Protein AF-A0A9P7EW78-F1 (afdb_monomer)

Radius of gyration: 33.3 Å; Cα contacts (8 Å, |Δi|>4): 107; chains: 1; bounding box: 69×52×96 Å

Solvent-accessible surface area (backbone atoms only — not comparable to full-atom values): 16298 Å² total; per-residue (Å²): 135,80,60,63,53,49,41,98,86,71,45,76,52,54,81,91,69,44,68,50,49,92,49,98,86,52,92,60,62,62,75,76,74,78,86,68,62,72,67,55,69,72,73,75,60,89,69,72,78,76,80,78,73,77,71,79,82,68,74,82,68,79,79,74,77,83,76,76,80,74,88,76,87,85,86,80,89,78,92,79,87,80,78,89,82,77,87,85,78,88,85,79,93,78,91,76,90,77,80,80,78,81,78,75,84,74,88,78,84,77,92,75,81,95,73,83,80,73,83,75,78,79,78,79,80,75,80,79,87,75,72,88,78,72,88,71,92,76,72,82,83,78,64,58,66,63,55,53,52,52,49,51,54,56,48,50,58,54,48,66,57,34,68,34,62,39,78,86,75,69,42,75,40,71,36,46,75,41,61,70,40,45,76,71,67,45,56,61,74,81,19,48,44,74,68,57,72,65,52,54,32,49,52,30,33,71,35,57,92,70,38,36,60,57,52,51,54,53,29,60,75,65,75,44,84,79,58,71,72,42,51,52,96,87,118

Mean predicted aligned error: 20.8 Å

Sequence (235 aa):
MTNCAVGADGALKDASEIQWFNDADDDTPITPPPAKD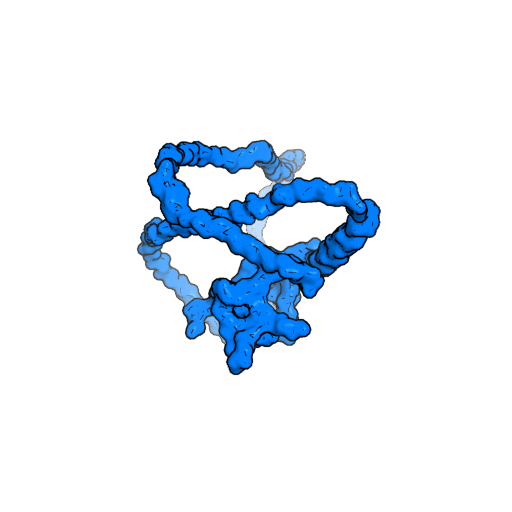SLAVLMQGGRQPASIKGGTRRSSRPFKPSARLRAADNTSPELSSGTRPRKRALSSADDAPIKKVDIRAAPKEDDLDDNLIPPIADGDDSSADDSEYTNNLGNEAEEADDTEEAYQKTKSLGDADRQRLNPDTGTPEDGWWCNICKDAGLPAHQSFFKGSISTRRTHISRNLKCHFPVYKSRCEAQDIALNEHAIPASV

Structure (mmCIF, N/CA/C/O backbone):
data_AF-A0A9P7EW78-F1
#
_entry.id   AF-A0A9P7EW78-F1
#
loop_
_atom_site.group_PDB
_atom_site.id
_atom_site.type_symbol
_atom_site.label_atom_id
_atom_site.label_alt_id
_atom_site.label_comp_id
_atom_site.label_asym_id
_atom_site.label_entity_id
_atom_site.label_seq_id
_atom_site.pdbx_PDB_ins_code
_atom_site.Cartn_x
_atom_site.Cartn_y
_ato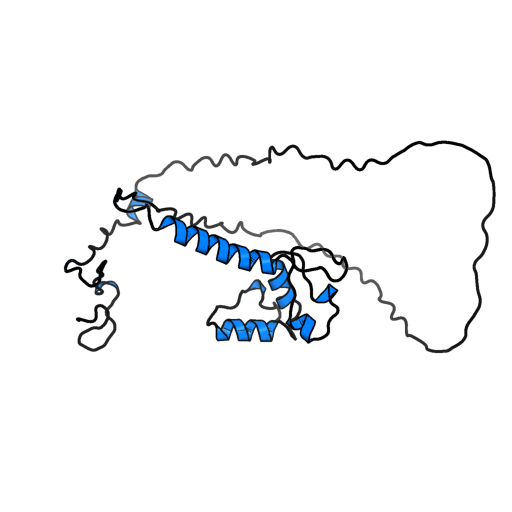m_site.Cartn_z
_atom_site.occupancy
_atom_site.B_iso_or_equiv
_atom_site.auth_seq_id
_atom_site.auth_comp_id
_atom_site.auth_asym_id
_atom_site.auth_atom_id
_atom_site.pdbx_PDB_model_num
ATOM 1 N N . MET A 1 1 ? 12.343 -7.135 -41.222 1.00 55.12 1 MET A N 1
ATOM 2 C CA . MET A 1 1 ? 12.316 -6.872 -39.770 1.00 55.12 1 MET A CA 1
ATOM 3 C C . MET A 1 1 ? 13.410 -7.702 -39.122 1.00 55.12 1 MET A C 1
ATOM 5 O O . MET A 1 1 ? 13.203 -8.864 -38.799 1.00 55.12 1 MET A O 1
ATOM 9 N N . THR A 1 2 ? 14.619 -7.157 -39.071 1.00 65.38 2 THR A N 1
ATOM 10 C CA . THR A 1 2 ? 15.744 -7.748 -38.340 1.00 65.38 2 THR A CA 1
ATOM 11 C C . THR A 1 2 ? 15.474 -7.578 -36.848 1.00 65.38 2 THR A C 1
ATOM 13 O O . THR A 1 2 ? 15.303 -6.455 -36.394 1.00 65.38 2 THR A O 1
ATOM 16 N N . ASN A 1 3 ? 15.383 -8.673 -36.089 1.00 73.75 3 ASN A N 1
ATOM 17 C CA . ASN A 1 3 ? 15.197 -8.603 -34.638 1.00 73.75 3 ASN A CA 1
ATOM 18 C C . ASN A 1 3 ? 16.417 -7.927 -33.997 1.00 73.75 3 ASN A C 1
ATOM 20 O O . ASN A 1 3 ? 17.515 -8.482 -34.023 1.00 73.75 3 ASN A O 1
ATOM 24 N N . CYS A 1 4 ? 16.231 -6.740 -33.417 1.00 77.69 4 CYS A N 1
ATOM 25 C CA . CYS A 1 4 ? 17.331 -5.913 -32.908 1.00 77.69 4 CYS A CA 1
ATOM 26 C C . CYS A 1 4 ? 18.100 -6.572 -31.747 1.00 77.69 4 CYS A C 1
ATOM 28 O O . CYS A 1 4 ? 19.296 -6.334 -31.593 1.00 77.69 4 CYS A O 1
ATOM 30 N N . ALA A 1 5 ? 17.446 -7.460 -30.989 1.00 87.38 5 ALA A N 1
ATOM 31 C CA . ALA A 1 5 ? 18.002 -8.088 -29.789 1.00 87.38 5 ALA A CA 1
ATOM 32 C C . ALA A 1 5 ? 18.452 -9.553 -29.962 1.00 87.38 5 ALA A C 1
ATOM 34 O O . ALA A 1 5 ? 19.110 -10.087 -29.073 1.00 87.38 5 ALA A O 1
ATOM 35 N N . VAL A 1 6 ? 18.108 -10.218 -31.072 1.00 91.94 6 VAL A N 1
ATOM 36 C CA . VAL A 1 6 ? 18.380 -11.656 -31.263 1.00 91.94 6 VAL A CA 1
ATOM 37 C C . VAL A 1 6 ? 19.457 -11.842 -32.330 1.00 91.94 6 VAL A C 1
ATOM 39 O O . VAL A 1 6 ? 19.351 -11.313 -33.439 1.00 91.94 6 VAL A O 1
ATOM 42 N N . GLY A 1 7 ? 20.518 -12.562 -31.978 1.00 88.38 7 GLY A N 1
ATOM 43 C CA . GLY A 1 7 ? 21.602 -12.957 -32.868 1.00 88.38 7 GLY A CA 1
ATOM 44 C C . GLY A 1 7 ? 21.146 -13.938 -33.950 1.00 88.38 7 GLY A C 1
ATOM 45 O O . GLY A 1 7 ? 20.045 -14.487 -33.917 1.00 88.38 7 GLY A O 1
ATOM 46 N N . ALA A 1 8 ? 22.006 -14.173 -34.943 1.00 89.62 8 ALA A N 1
ATOM 47 C CA . ALA A 1 8 ? 21.718 -15.112 -36.034 1.00 89.62 8 ALA A CA 1
ATOM 48 C C . ALA A 1 8 ? 21.613 -16.577 -35.562 1.00 89.62 8 ALA A C 1
ATOM 50 O O . ALA A 1 8 ? 21.025 -17.415 -36.241 1.00 89.62 8 ALA A O 1
ATOM 51 N N . ASP A 1 9 ? 22.180 -16.873 -34.399 1.00 91.38 9 ASP A N 1
ATOM 52 C CA . ASP A 1 9 ? 22.127 -18.148 -33.688 1.00 91.38 9 ASP A CA 1
ATOM 53 C C . ASP A 1 9 ? 20.854 -18.324 -32.840 1.00 91.38 9 ASP A C 1
ATOM 55 O O . ASP A 1 9 ? 20.622 -19.404 -32.299 1.00 91.38 9 ASP A O 1
ATOM 59 N N . GLY A 1 10 ? 20.019 -17.286 -32.731 1.00 90.38 10 GLY A N 1
ATOM 60 C CA . GLY A 1 10 ? 18.845 -17.275 -31.861 1.00 90.38 10 GLY A CA 1
ATOM 61 C C . GLY A 1 10 ? 19.153 -16.929 -30.400 1.00 90.38 10 GLY A C 1
ATOM 62 O O . GLY A 1 10 ? 18.229 -16.933 -29.585 1.00 90.38 10 GLY A O 1
ATOM 63 N N . ALA A 1 11 ? 20.407 -16.620 -30.056 1.00 92.44 11 ALA A N 1
ATOM 64 C CA . ALA A 1 11 ? 20.776 -16.149 -28.725 1.00 92.44 11 ALA A CA 1
ATOM 65 C C . ALA A 1 11 ? 20.509 -14.641 -28.579 1.00 92.44 11 ALA A C 1
ATOM 67 O O . ALA A 1 11 ? 20.425 -13.907 -29.563 1.00 92.44 11 ALA A O 1
ATOM 68 N N . LEU A 1 12 ? 20.356 -14.161 -27.343 1.00 91.94 12 LEU A N 1
ATOM 69 C CA . LEU A 1 12 ? 20.261 -12.725 -27.068 1.00 91.94 12 LEU A CA 1
ATOM 70 C C . LEU A 1 12 ? 21.638 -12.079 -27.251 1.00 91.94 12 LEU A C 1
ATOM 72 O O . LEU A 1 12 ? 22.630 -12.595 -26.738 1.00 91.94 12 LEU A O 1
ATOM 76 N N . LYS A 1 13 ? 21.686 -10.958 -27.976 1.00 91.69 13 LYS A N 1
ATOM 77 C CA . LYS A 1 13 ? 22.910 -10.167 -28.140 1.00 91.69 13 LYS A CA 1
ATOM 78 C C . LYS A 1 13 ? 23.322 -9.529 -26.820 1.00 91.69 13 LYS A C 1
ATOM 80 O O . LYS A 1 13 ? 22.470 -9.179 -26.001 1.00 91.69 13 LYS A O 1
ATOM 85 N N . ASP A 1 14 ? 24.624 -9.337 -26.651 1.00 90.00 14 ASP A N 1
ATOM 86 C CA . ASP A 1 14 ? 25.157 -8.624 -25.496 1.00 90.00 14 ASP A CA 1
ATOM 87 C C . ASP A 1 14 ? 24.744 -7.145 -25.539 1.00 90.00 14 ASP A C 1
ATOM 89 O O . ASP A 1 14 ? 24.536 -6.583 -26.617 1.00 90.00 14 ASP A O 1
ATOM 93 N N . ALA A 1 15 ? 24.633 -6.486 -24.382 1.00 84.81 15 ALA A N 1
ATOM 94 C CA . ALA A 1 15 ? 24.084 -5.124 -24.305 1.00 84.81 15 ALA A CA 1
ATOM 95 C C . ALA A 1 15 ? 24.847 -4.106 -25.179 1.00 84.81 15 ALA A C 1
ATOM 97 O O . ALA A 1 15 ? 24.250 -3.166 -25.700 1.00 84.81 15 ALA A O 1
ATOM 98 N N . SER A 1 16 ? 26.151 -4.318 -25.378 1.00 85.50 16 SER A N 1
ATOM 99 C CA . SER A 1 16 ? 27.006 -3.500 -26.248 1.00 85.50 16 SER A CA 1
ATOM 100 C C . SER A 1 16 ? 26.795 -3.733 -27.748 1.00 85.50 16 SER A C 1
ATOM 102 O O . SER A 1 16 ? 27.241 -2.923 -28.555 1.00 85.50 16 SER A O 1
ATOM 104 N N . GLU A 1 17 ? 26.161 -4.840 -28.133 1.00 86.69 17 GLU A N 1
ATOM 105 C CA . GLU A 1 17 ? 25.897 -5.216 -29.528 1.00 86.69 17 GLU A CA 1
ATOM 106 C C . GLU A 1 17 ? 24.461 -4.892 -29.970 1.00 86.69 17 GLU A C 1
ATOM 108 O O . GLU A 1 17 ? 24.132 -4.995 -31.159 1.00 86.69 17 GLU A O 1
ATOM 113 N N . ILE A 1 18 ? 23.596 -4.504 -29.027 1.00 88.94 18 ILE A N 1
ATOM 114 C CA . ILE A 1 18 ? 22.241 -4.042 -29.322 1.00 88.94 18 ILE A CA 1
ATOM 115 C C . ILE A 1 18 ? 22.332 -2.636 -29.915 1.00 88.94 18 ILE A C 1
ATOM 117 O O . ILE A 1 18 ? 22.809 -1.696 -29.281 1.00 88.94 18 ILE A O 1
ATOM 121 N N . GLN A 1 19 ? 21.853 -2.499 -31.148 1.00 89.50 19 GLN A N 1
ATOM 122 C CA . GLN A 1 19 ? 21.661 -1.201 -31.781 1.00 89.50 19 GLN A CA 1
ATOM 123 C C . GLN A 1 19 ? 20.296 -0.657 -31.378 1.00 89.50 19 GLN A C 1
ATOM 125 O O . GLN A 1 19 ? 19.275 -1.319 -31.570 1.00 89.50 19 GLN A O 1
ATOM 130 N N . TRP A 1 20 ? 20.305 0.545 -30.814 1.00 87.31 20 TRP A N 1
ATOM 131 C CA . TRP A 1 20 ? 19.107 1.256 -30.396 1.00 87.31 20 TRP A CA 1
ATOM 132 C C . TRP A 1 20 ? 18.744 2.278 -31.468 1.00 87.31 20 TRP A C 1
ATOM 134 O O . TRP A 1 20 ? 19.615 2.992 -31.958 1.00 87.31 20 TRP A O 1
ATOM 144 N N . PHE A 1 21 ? 17.469 2.331 -31.824 1.00 90.19 21 PHE A N 1
ATOM 145 C CA . PHE A 1 21 ? 16.879 3.315 -32.730 1.00 90.19 21 PHE A CA 1
ATOM 146 C C . PHE A 1 21 ? 15.828 4.087 -31.928 1.00 90.19 21 PHE A C 1
ATOM 148 O O . PHE A 1 21 ? 15.265 3.508 -30.993 1.00 90.19 21 PHE A O 1
ATOM 155 N N . ASN A 1 22 ? 15.599 5.370 -32.231 1.00 88.81 22 ASN A N 1
ATOM 156 C CA . ASN A 1 22 ? 14.548 6.119 -31.533 1.00 88.81 22 ASN A CA 1
ATOM 157 C C . ASN A 1 22 ? 13.175 5.615 -31.980 1.00 88.81 22 ASN A C 1
ATOM 159 O O . ASN A 1 22 ? 12.333 5.333 -31.132 1.00 88.81 22 ASN A O 1
ATOM 163 N N . ASP A 1 23 ? 13.009 5.411 -33.289 1.00 87.62 23 ASP A N 1
ATOM 164 C CA . ASP A 1 23 ? 11.758 4.957 -33.891 1.00 87.62 23 ASP A CA 1
ATOM 165 C C . ASP A 1 23 ? 11.933 3.703 -34.765 1.00 87.62 23 ASP A C 1
ATOM 167 O O . ASP A 1 23 ? 13.036 3.307 -35.140 1.00 87.62 23 ASP A O 1
ATOM 171 N N . ALA A 1 24 ? 10.817 3.047 -35.101 1.00 83.44 24 ALA A N 1
ATOM 172 C CA . ALA A 1 24 ? 10.818 1.828 -35.919 1.00 83.44 24 ALA A CA 1
ATOM 173 C C . ALA A 1 24 ? 11.246 2.061 -37.383 1.00 83.44 24 ALA A C 1
ATOM 175 O O . ALA A 1 24 ? 11.660 1.108 -38.046 1.00 83.44 24 ALA A O 1
ATOM 176 N N . ASP A 1 25 ? 11.139 3.304 -37.861 1.00 87.75 25 ASP A N 1
ATOM 177 C CA . ASP A 1 25 ? 11.471 3.726 -39.226 1.00 87.75 25 ASP A CA 1
ATOM 178 C C . ASP A 1 25 ? 12.819 4.475 -39.310 1.00 87.75 25 ASP A C 1
ATOM 180 O O . ASP A 1 25 ? 13.183 4.973 -40.375 1.00 87.75 25 ASP A O 1
ATOM 184 N N . ASP A 1 26 ? 13.569 4.567 -38.206 1.00 90.25 26 ASP A N 1
ATOM 185 C CA . ASP A 1 26 ? 14.889 5.198 -38.208 1.00 90.25 26 ASP A CA 1
ATOM 186 C C . ASP A 1 26 ? 15.937 4.294 -38.867 1.00 90.25 26 ASP A C 1
ATOM 188 O O . ASP A 1 26 ? 16.226 3.190 -38.405 1.00 90.25 26 ASP A O 1
ATOM 192 N N . ASP A 1 27 ? 16.600 4.808 -39.902 1.00 89.69 27 ASP A N 1
ATOM 193 C CA . ASP A 1 27 ? 17.739 4.137 -40.542 1.00 89.69 27 ASP A CA 1
ATOM 194 C C . ASP A 1 27 ? 19.071 4.389 -39.803 1.00 89.69 27 ASP A C 1
ATOM 196 O O . ASP A 1 27 ? 20.095 3.769 -40.109 1.00 89.69 27 ASP A O 1
ATOM 200 N N . THR A 1 28 ? 19.090 5.310 -38.833 1.00 89.69 28 THR A N 1
ATOM 201 C CA . THR A 1 28 ? 20.300 5.716 -38.106 1.00 89.69 28 THR A CA 1
ATOM 202 C C . THR A 1 28 ? 20.240 5.307 -36.635 1.00 89.69 28 THR A C 1
ATOM 204 O O . THR A 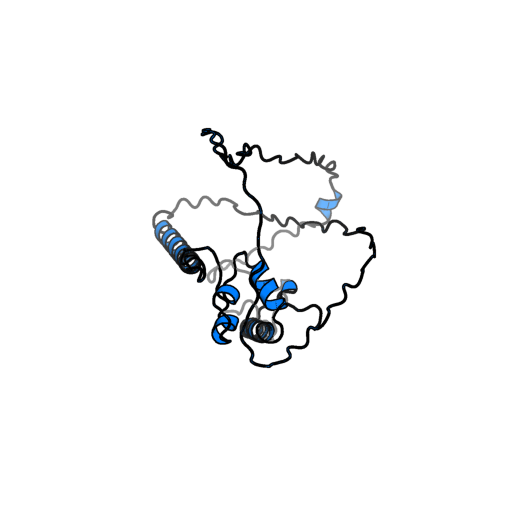1 28 ? 19.371 5.799 -35.916 1.00 89.69 28 THR A O 1
ATOM 207 N N . PRO A 1 29 ? 21.167 4.461 -36.147 1.00 90.12 29 PRO A N 1
ATOM 208 C CA . PRO A 1 29 ? 21.188 4.077 -34.743 1.00 90.12 29 PRO A CA 1
ATOM 209 C C . PRO A 1 29 ? 21.607 5.252 -33.853 1.00 90.12 29 PRO A C 1
ATOM 211 O O . PRO A 1 29 ? 22.441 6.084 -34.232 1.00 90.12 29 PRO A O 1
ATOM 214 N N . ILE A 1 30 ? 21.076 5.275 -32.633 1.00 89.38 30 ILE A N 1
ATOM 215 C CA . ILE A 1 30 ? 21.457 6.221 -31.586 1.00 89.38 30 ILE A CA 1
ATOM 216 C C . ILE A 1 30 ? 22.949 6.038 -31.314 1.00 89.38 30 ILE A C 1
ATOM 218 O O . ILE A 1 30 ? 23.424 4.947 -30.989 1.00 89.38 30 ILE A O 1
ATOM 222 N N . THR A 1 31 ? 23.710 7.119 -31.465 1.00 86.75 31 THR A N 1
ATOM 223 C CA . THR A 1 31 ? 25.140 7.091 -31.167 1.00 86.75 31 THR A CA 1
ATOM 224 C C . THR A 1 31 ? 25.293 7.012 -29.650 1.00 86.75 31 THR A C 1
ATOM 226 O O . THR A 1 31 ? 24.746 7.877 -28.961 1.00 86.75 31 THR A O 1
ATOM 229 N N . PRO A 1 32 ? 25.997 6.005 -29.098 1.00 77.94 32 PRO A N 1
ATOM 230 C CA . PRO A 1 32 ? 26.194 5.937 -27.661 1.00 77.94 32 PRO A CA 1
ATOM 231 C C . PRO A 1 32 ? 26.873 7.231 -27.201 1.00 77.94 32 PRO A C 1
ATOM 233 O O . PRO A 1 32 ? 27.767 7.730 -27.901 1.00 77.94 32 PRO A O 1
ATOM 236 N N . PRO A 1 33 ? 26.458 7.801 -26.055 1.00 76.69 33 PRO A N 1
ATOM 237 C CA . PRO A 1 33 ? 27.107 8.989 -25.535 1.00 76.69 33 PRO A CA 1
ATOM 238 C C . PRO A 1 33 ? 28.606 8.700 -25.412 1.00 76.69 33 PRO A C 1
ATOM 240 O O . PRO A 1 33 ? 28.981 7.579 -25.045 1.00 76.69 33 PRO A O 1
ATOM 243 N N . PRO A 1 34 ? 29.483 9.669 -25.735 1.00 78.56 34 PRO A N 1
ATOM 244 C CA . PRO A 1 34 ? 30.914 9.464 -25.589 1.00 78.56 34 PRO A CA 1
ATOM 245 C C . PRO A 1 34 ? 31.157 9.008 -24.156 1.00 78.56 34 PRO A C 1
ATOM 247 O O . PRO A 1 34 ? 30.675 9.661 -23.228 1.00 78.56 34 PRO A O 1
ATOM 250 N N . ALA A 1 35 ? 31.846 7.876 -23.992 1.00 71.62 35 ALA A N 1
ATOM 251 C CA . ALA A 1 35 ? 32.207 7.341 -22.690 1.00 71.62 35 ALA A CA 1
ATOM 252 C C . ALA A 1 35 ? 33.081 8.380 -21.980 1.00 71.62 35 ALA A C 1
ATOM 254 O O . ALA A 1 35 ? 34.301 8.415 -22.118 1.00 71.62 35 ALA A O 1
ATOM 255 N N . LYS A 1 36 ? 32.437 9.312 -21.280 1.00 64.88 36 LYS A N 1
ATOM 256 C CA . LYS A 1 36 ? 33.103 10.200 -20.348 1.00 64.88 36 LYS A CA 1
ATOM 257 C C . LYS A 1 36 ? 33.481 9.281 -19.208 1.00 64.88 36 LYS A C 1
ATOM 259 O O . LYS A 1 36 ? 32.589 8.793 -18.520 1.00 64.88 36 LYS A O 1
ATOM 264 N N . ASP A 1 37 ? 34.775 9.021 -19.053 1.00 65.00 37 ASP A N 1
ATOM 265 C CA . ASP A 1 37 ? 35.330 8.383 -17.866 1.00 65.00 37 ASP A CA 1
ATOM 266 C C . ASP A 1 37 ? 34.811 9.147 -16.643 1.00 65.00 37 ASP A C 1
ATOM 268 O O . ASP A 1 37 ? 35.360 10.171 -16.227 1.00 65.00 37 ASP A O 1
ATOM 272 N N . SER A 1 38 ? 33.712 8.666 -16.066 1.00 57.22 38 SER A N 1
ATOM 273 C CA . SER A 1 38 ? 33.047 9.253 -14.902 1.00 57.22 38 SER A CA 1
ATOM 274 C C . SER A 1 38 ? 33.966 9.242 -13.675 1.00 57.22 38 SER A C 1
ATOM 276 O O . SER A 1 38 ? 33.756 9.988 -12.721 1.00 57.22 38 SER A O 1
ATOM 278 N N . LEU A 1 39 ? 35.062 8.483 -13.748 1.00 58.62 39 LEU A N 1
ATOM 279 C CA . LEU A 1 39 ? 36.145 8.441 -12.774 1.00 58.62 39 LEU A CA 1
ATOM 280 C C . LEU A 1 39 ? 37.156 9.597 -12.919 1.00 58.62 39 LEU A C 1
ATOM 282 O O . LEU A 1 39 ? 37.744 10.017 -11.923 1.00 58.62 39 LEU A O 1
ATOM 286 N N . ALA A 1 40 ? 37.331 10.169 -14.116 1.00 58.84 40 ALA A N 1
ATOM 287 C CA . ALA A 1 40 ? 38.260 11.282 -14.333 1.00 58.84 40 ALA A CA 1
ATOM 288 C C . ALA A 1 40 ? 37.722 12.604 -13.754 1.00 58.84 40 ALA A C 1
ATOM 290 O O . ALA A 1 40 ? 38.481 13.389 -13.182 1.00 58.84 40 ALA A O 1
ATOM 291 N N . VAL A 1 41 ? 36.401 12.817 -13.810 1.00 56.41 41 VAL A N 1
ATOM 292 C CA . VAL A 1 41 ? 35.740 14.014 -13.253 1.00 56.41 41 VAL A CA 1
ATOM 293 C C . VAL A 1 41 ? 35.838 14.058 -11.721 1.00 56.41 41 VAL A C 1
ATOM 295 O O . VAL A 1 41 ? 35.920 15.141 -11.143 1.00 56.41 41 VAL A O 1
ATOM 298 N N . LEU A 1 42 ? 35.921 12.899 -11.058 1.00 57.69 42 LEU A N 1
ATOM 299 C CA . LEU A 1 42 ? 36.061 12.819 -9.602 1.00 57.69 42 LEU A CA 1
ATOM 300 C C . LEU A 1 42 ? 37.473 13.202 -9.108 1.00 57.69 42 LEU A C 1
ATOM 302 O O . LEU A 1 42 ? 37.621 13.675 -7.984 1.00 57.69 42 LEU A O 1
ATOM 306 N N . MET A 1 43 ? 38.512 13.033 -9.935 1.00 63.16 43 MET A N 1
ATOM 307 C CA . MET A 1 43 ? 39.913 13.259 -9.535 1.00 63.16 43 MET A CA 1
ATOM 308 C C . MET A 1 43 ? 40.473 14.636 -9.926 1.00 63.16 43 MET A C 1
ATOM 310 O O . MET A 1 43 ? 41.497 15.047 -9.380 1.00 63.16 43 MET A O 1
ATOM 314 N N . GLN A 1 44 ? 39.832 15.375 -10.840 1.00 57.56 44 GLN A N 1
ATOM 315 C CA . GLN A 1 44 ? 40.442 16.568 -11.451 1.00 57.56 44 GLN A CA 1
ATOM 316 C C . GLN A 1 44 ? 40.079 17.924 -10.834 1.00 57.56 44 GLN A C 1
ATOM 318 O O . GLN A 1 44 ? 40.540 18.958 -11.314 1.00 57.56 44 GLN A O 1
ATOM 323 N N . GLY A 1 45 ? 39.325 17.971 -9.738 1.00 52.47 45 GLY A N 1
ATOM 324 C CA . GLY A 1 45 ? 39.027 19.253 -9.111 1.00 52.47 45 GLY A CA 1
ATOM 325 C C . GLY A 1 45 ? 38.453 19.114 -7.721 1.00 52.47 45 GLY A C 1
ATOM 326 O O . GLY A 1 45 ? 37.242 19.003 -7.560 1.00 52.47 45 GLY A O 1
ATOM 327 N N . GLY A 1 46 ? 39.325 19.195 -6.715 1.00 57.12 46 GLY A N 1
ATOM 328 C CA . GLY A 1 46 ? 38.937 19.412 -5.327 1.00 57.12 46 GLY A CA 1
ATOM 329 C C . GLY A 1 46 ? 38.148 20.713 -5.190 1.00 57.12 46 GLY A C 1
ATOM 330 O O . GLY A 1 46 ? 38.707 21.772 -4.904 1.00 57.12 46 GLY A O 1
ATOM 331 N N . ARG A 1 47 ? 36.830 20.644 -5.391 1.00 53.62 47 ARG A N 1
ATOM 332 C CA . ARG A 1 47 ? 35.913 21.654 -4.879 1.00 53.62 47 ARG A CA 1
ATOM 333 C C . ARG A 1 47 ? 36.035 21.606 -3.362 1.00 53.62 47 ARG A C 1
ATOM 335 O O . ARG A 1 47 ? 35.840 20.558 -2.752 1.00 53.62 47 ARG A O 1
ATOM 342 N N . GLN A 1 48 ? 36.412 22.743 -2.780 1.00 61.94 48 GLN A N 1
ATOM 343 C CA . GLN A 1 48 ? 36.371 22.976 -1.339 1.00 61.94 48 GLN A CA 1
ATOM 344 C C . GLN A 1 48 ? 35.058 22.395 -0.788 1.00 61.94 48 GLN A C 1
ATOM 346 O O . GLN A 1 48 ? 34.014 22.645 -1.402 1.00 61.94 48 GLN A O 1
ATOM 351 N N . PRO A 1 49 ? 35.083 21.618 0.312 1.00 60.97 49 PRO A N 1
ATOM 352 C CA . PRO A 1 49 ? 33.864 21.075 0.888 1.00 60.97 49 PRO A CA 1
ATOM 353 C C . PRO A 1 49 ? 32.910 22.239 1.126 1.00 60.97 49 PRO A C 1
ATOM 355 O O . PRO A 1 49 ? 33.266 23.220 1.786 1.00 60.97 49 PRO A O 1
ATOM 358 N N . ALA A 1 50 ? 31.725 22.165 0.522 1.00 56.00 50 ALA A N 1
ATOM 359 C CA . ALA A 1 50 ? 30.699 23.161 0.747 1.00 56.00 50 ALA A CA 1
ATOM 360 C C . ALA A 1 50 ? 30.501 23.260 2.261 1.00 56.00 50 ALA A C 1
ATOM 362 O O . ALA A 1 50 ? 30.208 22.267 2.925 1.00 56.00 50 ALA A O 1
ATOM 363 N N . SER A 1 51 ? 30.725 24.452 2.816 1.00 63.06 51 SER A N 1
ATOM 364 C CA . SER A 1 51 ? 30.359 24.753 4.191 1.00 63.06 51 SER A CA 1
ATOM 365 C C . SER A 1 51 ? 28.858 24.523 4.289 1.00 63.06 51 SER A C 1
ATOM 367 O O . SER A 1 51 ? 28.065 25.374 3.881 1.00 63.06 51 SER A O 1
ATOM 369 N N . ILE A 1 52 ? 28.466 23.352 4.790 1.00 56.12 52 ILE A N 1
ATOM 370 C CA . ILE A 1 52 ? 27.098 23.066 5.194 1.00 56.12 52 ILE A CA 1
ATOM 371 C C . ILE A 1 52 ? 26.848 23.975 6.395 1.00 56.12 52 ILE A C 1
ATOM 373 O O . ILE A 1 52 ? 26.985 23.597 7.557 1.00 56.12 52 ILE A O 1
ATOM 377 N N . LYS A 1 53 ? 26.506 25.232 6.114 1.00 50.62 53 LYS A N 1
ATOM 378 C CA . LYS A 1 53 ? 25.763 26.063 7.046 1.00 50.62 53 LYS A CA 1
ATOM 379 C C . LYS A 1 53 ? 24.387 25.427 7.100 1.00 50.62 53 LYS A C 1
ATOM 381 O O . LYS A 1 53 ? 23.510 25.782 6.318 1.00 50.62 53 LYS A O 1
ATOM 386 N N . GLY A 1 54 ? 24.250 24.430 7.974 1.00 49.88 54 GLY A N 1
ATOM 387 C CA . GLY A 1 54 ? 22.986 23.811 8.337 1.00 49.88 54 GLY A CA 1
ATOM 388 C C . GLY A 1 54 ? 22.045 24.903 8.817 1.00 49.88 54 GLY A C 1
ATOM 389 O O . GLY A 1 54 ? 22.023 25.261 9.994 1.00 49.88 54 GLY A O 1
ATOM 390 N N . GLY A 1 55 ? 21.318 25.494 7.871 1.00 47.75 55 GLY A N 1
ATOM 391 C CA . GLY A 1 55 ? 20.281 26.460 8.138 1.00 47.75 55 GLY A CA 1
ATOM 392 C C . GLY A 1 55 ? 19.245 25.741 8.970 1.00 47.75 55 GLY A C 1
ATOM 393 O O . GLY A 1 55 ? 18.531 24.874 8.470 1.00 47.75 55 GLY A O 1
ATOM 394 N N . THR A 1 56 ? 19.193 26.076 10.254 1.00 53.19 56 THR A N 1
ATOM 395 C CA . THR A 1 56 ? 18.107 25.693 11.138 1.00 53.19 56 THR A CA 1
ATOM 396 C C . THR A 1 56 ? 16.825 26.187 10.478 1.00 53.19 56 THR A C 1
ATOM 398 O O . THR A 1 56 ? 16.485 27.366 10.579 1.00 53.19 56 THR A O 1
ATOM 401 N N . ARG A 1 57 ? 16.121 25.304 9.759 1.00 52.16 57 ARG A N 1
ATOM 402 C CA . ARG A 1 57 ? 14.780 25.559 9.230 1.00 52.16 57 ARG A CA 1
ATOM 403 C C . ARG A 1 57 ? 13.819 25.599 10.416 1.00 52.16 57 ARG A C 1
ATOM 405 O O . ARG A 1 57 ? 12.994 24.715 10.614 1.00 52.16 57 ARG A O 1
ATOM 412 N N . ARG A 1 58 ? 13.948 26.634 11.250 1.00 48.72 58 ARG A N 1
ATOM 413 C CA . ARG A 1 58 ? 12.889 27.035 12.166 1.00 48.72 58 ARG A CA 1
ATOM 414 C C . ARG A 1 58 ? 11.763 27.509 11.266 1.00 48.72 58 ARG A C 1
ATOM 416 O O . ARG A 1 58 ? 11.870 28.551 10.629 1.00 48.72 58 ARG A O 1
ATOM 423 N N . SER A 1 59 ? 10.722 26.693 11.169 1.00 57.25 59 SER A N 1
ATOM 424 C CA . SER A 1 59 ? 9.426 27.098 10.643 1.00 57.25 59 SER A CA 1
ATOM 425 C C . SER A 1 59 ? 9.082 28.480 11.208 1.00 57.25 59 SER A C 1
ATOM 427 O O . SER A 1 59 ? 8.824 28.613 12.402 1.00 57.25 59 SER A O 1
ATOM 429 N N . SER A 1 60 ? 9.071 29.499 10.350 1.00 59.53 60 SER A N 1
ATOM 430 C CA . SER A 1 60 ? 8.597 30.849 10.665 1.00 59.53 60 SER A CA 1
ATOM 431 C C . SER A 1 60 ? 7.072 30.928 10.715 1.00 59.53 60 SER A C 1
ATOM 433 O O . SER A 1 60 ? 6.518 32.020 10.821 1.00 59.53 60 SER A O 1
ATOM 435 N N . ARG A 1 61 ? 6.363 29.789 10.656 1.00 68.69 61 ARG A N 1
ATOM 436 C CA . ARG A 1 61 ? 4.926 29.781 10.918 1.00 68.69 61 ARG A CA 1
ATOM 437 C C . ARG A 1 61 ? 4.726 30.233 12.365 1.00 68.69 61 ARG A C 1
ATOM 439 O O . ARG A 1 61 ? 5.203 29.534 13.262 1.00 68.69 61 ARG A O 1
ATOM 446 N N . PRO A 1 62 ? 4.049 31.369 12.613 1.00 57.69 62 PRO A N 1
ATOM 447 C CA . PRO A 1 62 ? 3.711 31.765 13.967 1.00 57.69 62 PRO A CA 1
ATOM 448 C C . PRO A 1 62 ? 2.903 30.625 14.581 1.00 57.69 62 PRO A C 1
ATOM 450 O O . PRO A 1 62 ? 1.838 30.251 14.083 1.00 57.69 62 PRO A O 1
ATOM 453 N N . PHE A 1 63 ? 3.465 30.024 15.626 1.00 56.84 63 PHE A N 1
ATOM 454 C CA . PHE A 1 63 ? 2.799 29.012 16.426 1.00 56.84 63 PHE A CA 1
ATOM 455 C C . PHE A 1 63 ? 1.529 29.673 16.962 1.00 56.84 63 PHE A C 1
ATOM 457 O O . PHE A 1 63 ? 1.615 30.584 17.779 1.00 56.84 63 PHE A O 1
ATOM 464 N N . LYS A 1 64 ? 0.352 29.293 16.451 1.00 71.12 64 LYS A N 1
ATOM 465 C CA . LYS A 1 64 ? -0.923 29.720 17.033 1.00 71.12 64 LYS A CA 1
ATOM 466 C C . LYS A 1 64 ? -1.039 29.007 18.381 1.00 71.12 64 LYS A C 1
ATOM 468 O O . LYS A 1 64 ? -1.227 27.788 18.372 1.00 71.12 64 LYS A O 1
ATOM 473 N N . PRO A 1 65 ? -0.927 29.694 19.533 1.00 62.44 65 PRO A N 1
ATOM 474 C CA . PRO A 1 65 ? -1.286 29.064 20.788 1.00 62.44 65 PRO A CA 1
ATOM 475 C C . PRO A 1 65 ? -2.775 28.727 20.705 1.00 62.44 65 PRO A C 1
ATOM 477 O O . PRO A 1 65 ? -3.617 29.600 20.498 1.00 62.44 65 PRO A O 1
ATOM 480 N N . SER A 1 66 ? -3.093 27.439 20.810 1.00 58.09 66 SER A N 1
ATOM 481 C CA . SER A 1 66 ? -4.458 26.957 20.992 1.00 58.09 66 SER A CA 1
ATOM 482 C C . SER A 1 66 ? -5.008 27.595 22.272 1.00 58.09 66 SER A C 1
ATOM 484 O O . SER A 1 66 ? -4.746 27.121 23.381 1.00 58.09 66 SER A O 1
ATOM 486 N N . ALA A 1 67 ? -5.747 28.691 22.118 1.00 53.69 67 ALA A N 1
ATOM 487 C CA . ALA A 1 67 ? -6.462 29.362 23.186 1.00 53.69 67 ALA A CA 1
ATOM 488 C C . ALA A 1 67 ? -7.600 28.453 23.668 1.00 53.69 67 ALA A C 1
ATOM 490 O O . ALA A 1 67 ? -8.724 28.501 23.172 1.00 53.69 67 ALA A O 1
ATOM 491 N N . ARG A 1 68 ? -7.310 27.607 24.661 1.00 50.53 68 ARG A N 1
ATOM 492 C CA . ARG A 1 68 ? -8.346 27.072 25.544 1.00 50.53 68 ARG A CA 1
ATOM 493 C C . ARG A 1 68 ? -8.840 28.233 26.402 1.00 50.53 68 ARG A C 1
ATOM 495 O O . ARG A 1 68 ? -8.283 28.509 27.461 1.00 50.53 68 ARG A O 1
ATOM 502 N N . LEU A 1 69 ? -9.876 28.914 25.917 1.00 55.47 69 LEU A N 1
ATOM 503 C CA . LEU A 1 69 ? -10.730 29.785 26.716 1.00 55.47 69 LEU A CA 1
ATOM 504 C C . LEU A 1 69 ? -11.335 28.947 27.852 1.00 55.47 69 LEU A C 1
ATOM 506 O O . LEU A 1 69 ? -12.357 28.285 27.691 1.00 55.47 69 LEU A O 1
ATOM 510 N N . ARG A 1 70 ? -10.669 28.947 29.009 1.00 49.22 70 ARG A N 1
ATOM 511 C CA . ARG A 1 70 ? -11.340 28.741 30.290 1.00 49.22 70 ARG A CA 1
ATOM 512 C C . ARG A 1 70 ? -12.118 30.021 30.567 1.00 49.22 70 ARG A C 1
ATOM 514 O O . ARG A 1 70 ? -11.516 31.043 30.878 1.00 49.22 70 ARG A O 1
ATOM 521 N N . ALA A 1 71 ? -13.436 29.956 30.430 1.00 47.53 71 ALA A N 1
ATOM 522 C CA . ALA A 1 71 ? -14.318 30.922 31.059 1.00 47.53 71 ALA A CA 1
ATOM 523 C C . ALA A 1 71 ? -14.180 30.746 32.578 1.00 47.53 71 ALA A C 1
ATOM 525 O O . ALA A 1 71 ? -14.540 29.700 33.122 1.00 47.53 71 ALA A O 1
ATOM 526 N N . ALA A 1 72 ? -13.580 31.737 33.229 1.00 54.44 72 ALA A N 1
ATOM 527 C CA . ALA A 1 72 ? -13.679 31.947 34.662 1.00 54.44 72 ALA A CA 1
ATOM 528 C C . ALA A 1 72 ? -14.632 33.124 34.901 1.00 54.44 72 ALA A C 1
ATOM 530 O O . ALA A 1 72 ? -14.692 34.045 34.090 1.00 54.44 72 ALA A O 1
ATOM 531 N N . ASP A 1 73 ? -15.324 33.043 36.031 1.00 51.41 73 ASP A N 1
ATOM 532 C CA . ASP A 1 73 ? -16.146 34.064 36.677 1.00 51.41 73 ASP A CA 1
ATOM 533 C C . ASP A 1 73 ? -17.579 34.258 36.171 1.00 51.41 73 ASP A C 1
ATOM 535 O O . ASP A 1 73 ? -17.895 35.116 35.357 1.00 51.41 73 ASP A O 1
ATOM 539 N N . ASN A 1 74 ? -18.483 33.509 36.808 1.00 47.81 74 ASN A N 1
ATOM 540 C CA . ASN A 1 74 ? -19.642 34.132 37.439 1.00 47.81 74 ASN A CA 1
ATOM 541 C C . ASN A 1 74 ? -19.757 33.614 38.877 1.00 47.81 74 ASN A C 1
ATOM 543 O O . ASN A 1 74 ? -20.150 32.477 39.136 1.00 47.81 74 ASN A O 1
ATOM 547 N N . THR A 1 75 ? -19.352 34.473 39.803 1.00 53.94 75 THR A N 1
ATOM 548 C CA . THR A 1 75 ? -19.563 34.374 41.241 1.00 53.94 75 THR A CA 1
ATOM 549 C C . THR A 1 75 ? -21.029 34.635 41.588 1.00 53.94 75 THR A C 1
ATOM 551 O O . THR A 1 75 ? -21.608 35.637 41.182 1.00 53.94 75 THR A O 1
ATOM 554 N N . SER A 1 76 ? -21.607 33.784 42.435 1.00 49.78 76 SER A N 1
ATOM 555 C CA . SER A 1 76 ? -22.470 34.247 43.525 1.00 49.78 76 SER A CA 1
ATOM 556 C C . SER A 1 76 ? -22.360 33.263 44.699 1.00 49.78 76 SER A C 1
ATOM 558 O O . SER A 1 76 ? -22.383 32.052 44.458 1.00 49.78 76 SER A O 1
ATOM 560 N N . PRO A 1 77 ? -22.173 33.736 45.945 1.00 64.81 77 PRO A N 1
ATOM 561 C CA . PRO A 1 77 ? -21.965 32.882 47.104 1.00 64.81 77 PRO A CA 1
ATOM 562 C C . PRO A 1 77 ? -23.280 32.680 47.857 1.00 64.81 77 PRO A C 1
ATOM 564 O O . PRO A 1 77 ? -23.874 33.663 48.263 1.00 64.81 77 PRO A O 1
ATOM 567 N N . GLU A 1 78 ? -23.678 31.440 48.148 1.00 46.41 78 GLU A N 1
ATOM 568 C CA . GLU A 1 78 ? -24.466 31.149 49.355 1.00 46.41 78 GLU A CA 1
ATOM 569 C C . GLU A 1 78 ? -24.130 29.761 49.922 1.00 46.41 78 GLU A C 1
ATOM 571 O O . GLU A 1 78 ? -24.329 28.714 49.313 1.00 46.41 78 GLU A O 1
ATOM 576 N N . LEU A 1 79 ? -23.528 29.823 51.109 1.00 54.84 79 LEU A N 1
ATOM 577 C CA . LEU A 1 79 ? -23.644 28.937 52.263 1.00 54.84 79 LEU A CA 1
ATOM 578 C C . LEU A 1 79 ? -24.458 27.642 52.077 1.00 54.84 79 LEU A C 1
ATOM 580 O O . LEU A 1 79 ? -25.685 27.661 52.074 1.00 54.84 79 LEU A O 1
ATOM 584 N N . SER A 1 80 ? -23.782 26.492 52.163 1.00 42.91 80 SER A N 1
ATOM 585 C CA . SER A 1 80 ? -24.313 25.380 52.962 1.00 42.91 80 SER A CA 1
ATOM 586 C C . SER A 1 80 ? -23.270 24.311 53.279 1.00 42.91 80 SER A C 1
ATOM 588 O O . SER A 1 80 ? -22.783 23.579 52.421 1.00 42.91 80 SER A O 1
ATOM 590 N N . SER A 1 81 ? -22.963 24.233 54.573 1.00 44.66 81 SER A N 1
ATOM 591 C CA . SER A 1 81 ? -22.409 23.076 55.270 1.00 44.66 81 SER A CA 1
ATOM 592 C C . SER A 1 81 ? -23.178 21.795 54.939 1.00 44.66 81 SER A C 1
ATOM 594 O O . SER A 1 81 ? -24.404 21.823 54.881 1.00 44.66 81 SER A O 1
ATOM 596 N N . GLY A 1 82 ? -22.502 20.644 54.864 1.00 39.97 82 GLY A N 1
ATOM 597 C CA . GLY A 1 82 ? -23.235 19.377 54.945 1.00 39.97 82 GLY A CA 1
ATOM 598 C C . GLY A 1 82 ? -22.512 18.120 54.489 1.00 39.97 82 GLY A C 1
ATOM 599 O O . GLY A 1 82 ? -22.703 17.662 53.374 1.00 39.97 82 GLY A O 1
ATOM 600 N N . THR A 1 83 ? -21.730 17.536 55.397 1.00 39.78 83 THR A N 1
ATOM 601 C CA . THR A 1 83 ? -21.689 16.091 55.705 1.00 39.78 83 THR A CA 1
ATOM 602 C C . THR A 1 83 ? -21.849 15.060 54.574 1.00 39.78 83 THR A C 1
ATOM 604 O O . THR A 1 83 ? -22.934 14.837 54.043 1.00 39.78 83 THR A O 1
ATOM 607 N N . ARG A 1 84 ? -20.782 14.262 54.383 1.00 49.81 84 ARG A N 1
ATOM 608 C CA . ARG A 1 84 ? -20.844 12.866 53.896 1.00 49.81 84 ARG A CA 1
ATOM 609 C C . ARG A 1 84 ? -22.057 12.153 54.509 1.00 49.81 84 ARG A C 1
ATOM 611 O O . ARG A 1 84 ? -22.266 12.302 55.716 1.00 49.81 84 ARG A O 1
ATOM 618 N N . PRO A 1 85 ? -22.770 11.289 53.763 1.00 52.66 8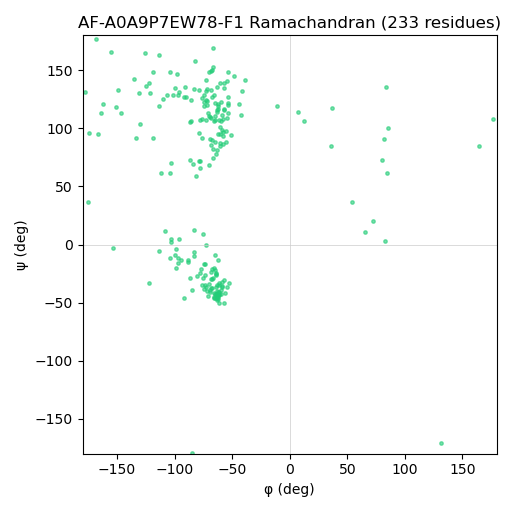5 PRO A N 1
ATOM 619 C CA . PRO A 1 85 ? -22.557 9.864 54.034 1.00 52.66 85 PRO A CA 1
ATOM 620 C C . PRO A 1 85 ? -22.864 8.870 52.884 1.00 52.66 85 PRO A C 1
ATOM 622 O O . PRO A 1 85 ? -23.618 9.132 51.959 1.00 52.66 85 PRO A O 1
ATOM 625 N N . ARG A 1 86 ? -22.361 7.647 53.118 1.00 47.25 86 ARG A N 1
ATOM 626 C CA . ARG A 1 86 ? -22.965 6.329 52.821 1.00 47.25 86 ARG A CA 1
ATOM 627 C C . ARG A 1 86 ? -22.802 5.689 51.433 1.00 47.25 86 ARG A C 1
ATOM 629 O O . ARG A 1 86 ? -23.595 5.852 50.515 1.00 47.25 86 ARG A O 1
ATOM 636 N N . LYS A 1 87 ? -21.840 4.754 51.432 1.00 50.38 87 LYS A N 1
ATOM 637 C CA . LYS A 1 87 ? -21.986 3.337 51.042 1.00 50.38 87 LYS A CA 1
ATOM 638 C C . LYS A 1 87 ? -23.453 2.897 50.875 1.00 50.38 87 LYS A C 1
ATOM 640 O O . LYS A 1 87 ? -24.188 2.851 51.862 1.00 50.38 87 LYS A O 1
ATOM 645 N N . ARG A 1 88 ? -23.820 2.463 49.667 1.00 47.94 88 ARG A N 1
ATOM 646 C CA . ARG A 1 88 ? -24.878 1.464 49.468 1.00 47.94 88 ARG A CA 1
ATOM 647 C C . ARG A 1 88 ? -24.243 0.080 49.440 1.00 47.94 88 ARG A C 1
ATOM 649 O O . ARG A 1 88 ? -23.296 -0.157 48.699 1.00 47.94 88 ARG A O 1
ATOM 656 N N . ALA A 1 89 ? -24.783 -0.788 50.281 1.00 48.84 89 ALA A N 1
ATOM 657 C CA . ALA A 1 89 ? -24.643 -2.231 50.232 1.00 48.84 89 ALA A CA 1
ATOM 658 C C . ALA A 1 89 ? -26.023 -2.834 49.919 1.00 48.84 89 ALA A C 1
ATOM 660 O O . ALA A 1 89 ? -27.031 -2.169 50.169 1.00 48.84 89 ALA A O 1
ATOM 661 N N . LEU A 1 90 ? -25.998 -4.107 49.496 1.00 50.25 90 LEU A N 1
ATOM 662 C CA . LEU A 1 90 ? -27.109 -5.047 49.247 1.00 50.25 90 LEU A CA 1
ATOM 663 C C . LEU A 1 90 ? -27.758 -4.896 47.858 1.00 50.25 90 LEU A C 1
ATOM 665 O O . LEU A 1 90 ? -28.032 -3.786 47.425 1.00 50.25 90 LEU A O 1
ATOM 669 N N . SER A 1 91 ? -28.062 -5.944 47.094 1.00 48.47 91 SER A N 1
ATOM 670 C CA . SER A 1 91 ? -27.858 -7.395 47.221 1.00 48.47 91 SER A CA 1
ATOM 671 C C . SER A 1 91 ? -28.413 -8.030 45.938 1.00 48.47 91 SER A C 1
ATOM 673 O O . SER A 1 91 ? -29.557 -7.747 45.595 1.00 48.47 91 SER A O 1
ATOM 675 N N . SER A 1 92 ? -27.671 -8.913 45.275 1.00 44.66 92 SER A N 1
ATOM 676 C CA . SER A 1 92 ? -28.277 -10.060 44.592 1.00 44.66 92 SER A CA 1
ATOM 677 C C . SER A 1 92 ? -27.255 -11.181 44.574 1.00 44.66 92 SER A C 1
ATOM 679 O O . SER A 1 92 ? -26.144 -11.017 44.072 1.00 44.66 92 SER A O 1
ATOM 681 N N . ALA A 1 93 ? -27.634 -12.277 45.218 1.00 54.97 93 ALA A N 1
ATOM 682 C CA . ALA A 1 93 ? -27.017 -13.572 45.049 1.00 54.97 93 ALA A CA 1
ATOM 683 C C . ALA A 1 93 ? -27.295 -14.046 43.618 1.00 54.97 93 ALA A C 1
ATOM 685 O O . ALA A 1 93 ? -28.429 -13.934 43.166 1.00 54.97 93 ALA A O 1
ATOM 686 N N . ASP A 1 94 ? -26.245 -14.449 42.909 1.00 55.16 94 ASP A N 1
ATOM 687 C CA . ASP A 1 94 ? -26.178 -15.697 42.144 1.00 55.16 94 ASP A CA 1
ATOM 688 C C . ASP A 1 94 ? -24.749 -15.854 41.600 1.00 55.16 94 ASP A C 1
ATOM 690 O O . ASP A 1 94 ? -24.294 -15.209 40.658 1.00 55.16 94 ASP A O 1
ATOM 694 N N . ASP A 1 95 ? -24.011 -16.627 42.387 1.00 47.31 95 ASP A N 1
ATOM 695 C CA . ASP A 1 95 ? -22.977 -17.600 42.052 1.00 47.31 95 ASP A CA 1
ATOM 696 C C . ASP A 1 95 ? -22.401 -17.636 40.614 1.00 47.31 95 ASP A C 1
ATOM 698 O O . ASP A 1 95 ? -22.990 -18.191 39.690 1.00 47.31 95 ASP A O 1
ATOM 702 N N . ALA A 1 96 ? -21.164 -17.143 40.466 1.00 56.91 96 ALA A N 1
ATOM 703 C CA . ALA A 1 96 ? -20.124 -17.782 39.651 1.00 56.91 96 ALA A CA 1
ATOM 704 C C . ALA A 1 96 ? -18.731 -17.234 40.045 1.00 56.91 96 ALA A C 1
ATOM 706 O O . ALA A 1 96 ? -18.485 -16.027 39.933 1.00 56.91 96 ALA A O 1
ATOM 707 N N . PRO A 1 97 ? -17.775 -18.073 40.490 1.00 55.34 97 PRO A N 1
ATOM 708 C CA . PRO A 1 97 ? -16.450 -17.609 40.886 1.00 55.34 97 PRO A CA 1
ATOM 709 C C . PRO A 1 97 ? -15.569 -17.345 39.656 1.00 55.34 97 PRO A C 1
ATOM 711 O O . PRO A 1 97 ? -14.904 -18.242 39.136 1.00 55.34 97 PRO A O 1
ATOM 714 N N . ILE A 1 98 ? -15.501 -16.090 39.207 1.00 52.59 98 ILE A N 1
ATOM 715 C CA . ILE A 1 98 ? -14.451 -15.661 38.274 1.00 52.59 98 ILE A CA 1
ATOM 716 C C . ILE A 1 98 ? -13.154 -15.504 39.072 1.00 52.59 98 ILE A C 1
ATOM 718 O O . ILE A 1 98 ? -12.991 -14.580 39.873 1.00 52.59 98 ILE A O 1
ATOM 722 N N . LYS A 1 99 ? -12.226 -16.441 38.853 1.00 58.09 99 LYS A N 1
ATOM 723 C CA . LYS A 1 99 ? -10.852 -16.399 39.359 1.00 58.09 99 LYS A CA 1
ATOM 724 C C . LYS A 1 99 ? -10.195 -15.086 38.924 1.00 58.09 99 LYS A C 1
ATOM 726 O O . LYS A 1 99 ? -9.874 -14.904 37.752 1.00 58.09 99 LYS A O 1
ATOM 731 N N . LYS A 1 100 ? -9.983 -14.177 39.875 1.00 48.22 100 LYS A N 1
ATOM 732 C CA . LYS A 1 100 ? -9.092 -13.028 39.703 1.00 48.22 100 LYS A CA 1
ATOM 733 C C . LYS A 1 100 ? -7.668 -13.565 39.626 1.00 48.22 100 LYS A C 1
ATOM 735 O O . LYS A 1 100 ? -7.141 -14.061 40.617 1.00 48.22 100 LYS A O 1
ATOM 740 N N . VAL A 1 101 ? -7.078 -13.516 38.439 1.00 47.53 101 VAL A N 1
ATOM 741 C CA . VAL A 1 101 ? -5.639 -13.709 38.278 1.00 47.53 101 VAL A CA 1
ATOM 742 C C . VAL A 1 101 ? -4.989 -12.394 38.687 1.00 47.53 101 VAL A C 1
ATOM 744 O O . VAL A 1 101 ? -5.109 -11.394 37.982 1.00 47.53 101 VAL A O 1
ATOM 747 N N . ASP A 1 102 ? -4.357 -12.394 39.859 1.00 44.19 102 ASP A N 1
ATOM 748 C CA . ASP A 1 102 ? -3.421 -11.354 40.275 1.00 44.19 102 ASP A CA 1
ATOM 749 C C . ASP A 1 102 ? -2.264 -11.328 39.272 1.00 44.19 102 ASP A C 1
ATOM 751 O O . ASP A 1 102 ? -1.362 -12.170 39.301 1.00 44.19 102 ASP A O 1
ATOM 755 N N . ILE A 1 103 ? -2.292 -10.364 38.353 1.00 47.06 103 ILE A N 1
ATOM 756 C CA . ILE A 1 103 ? -1.122 -10.038 37.544 1.00 47.06 103 ILE A CA 1
ATOM 757 C C . ILE A 1 103 ? -0.193 -9.250 38.460 1.00 47.06 103 ILE A C 1
ATOM 759 O O . ILE A 1 103 ? -0.292 -8.033 38.616 1.00 47.06 103 ILE A O 1
ATOM 763 N N . ARG A 1 104 ? 0.688 -10.002 39.116 1.00 48.91 104 ARG A N 1
ATOM 764 C CA . ARG A 1 104 ? 1.839 -9.503 39.858 1.00 48.91 104 ARG A CA 1
ATOM 765 C C . ARG A 1 104 ? 2.650 -8.612 38.915 1.00 48.91 104 ARG A C 1
ATOM 767 O O . ARG A 1 104 ? 3.197 -9.093 37.925 1.00 48.91 104 ARG A O 1
ATOM 774 N N . ALA A 1 105 ? 2.694 -7.319 39.219 1.00 50.12 105 ALA A N 1
ATOM 775 C CA . ALA A 1 105 ? 3.606 -6.382 38.587 1.00 50.12 105 ALA A CA 1
ATOM 776 C C . ALA A 1 105 ? 5.042 -6.883 38.798 1.00 50.12 105 ALA A C 1
ATOM 778 O O . ALA A 1 105 ? 5.503 -7.007 39.934 1.00 50.12 105 ALA A O 1
ATOM 779 N N . ALA A 1 106 ? 5.715 -7.221 37.702 1.00 55.62 106 ALA A N 1
ATOM 780 C CA . ALA A 1 106 ? 7.147 -7.462 37.696 1.00 55.62 106 ALA A CA 1
ATOM 781 C C . ALA A 1 106 ? 7.867 -6.109 37.568 1.00 55.62 106 ALA A C 1
ATOM 783 O O . ALA A 1 106 ? 7.476 -5.313 36.709 1.00 55.62 106 ALA A O 1
ATOM 784 N N . PRO A 1 107 ? 8.905 -5.835 38.376 1.00 56.69 107 PRO A N 1
ATOM 785 C CA . PRO A 1 107 ? 9.808 -4.732 38.106 1.00 56.69 107 PRO A CA 1
ATOM 786 C C . PRO A 1 107 ? 10.717 -5.145 36.945 1.00 56.69 107 PRO A C 1
ATOM 788 O O . PRO A 1 107 ? 11.304 -6.228 36.963 1.00 56.69 107 PRO A O 1
ATOM 791 N N . LYS A 1 108 ? 10.809 -4.300 35.920 1.00 50.09 108 LYS A N 1
ATOM 792 C CA . LYS A 1 108 ? 11.909 -4.345 34.958 1.00 50.09 108 LYS A CA 1
ATOM 793 C C . LYS A 1 108 ? 12.632 -3.015 35.029 1.00 50.09 108 LYS A C 1
ATOM 795 O O . LYS A 1 108 ? 12.235 -2.037 34.404 1.00 50.09 108 LYS A O 1
ATOM 800 N N . GLU A 1 109 ? 13.634 -3.020 35.890 1.00 60.62 109 GLU A N 1
ATOM 801 C CA . GLU A 1 109 ? 14.863 -2.272 35.694 1.00 60.62 109 GLU A CA 1
ATOM 802 C C . GLU A 1 109 ? 15.581 -2.934 34.510 1.00 60.62 109 GLU A C 1
ATOM 804 O O . GLU A 1 109 ? 15.549 -4.160 34.397 1.00 60.62 109 GLU A O 1
ATOM 809 N N . ASP A 1 110 ? 16.061 -2.131 33.565 1.00 45.12 110 ASP A N 1
ATOM 810 C CA . ASP A 1 110 ? 17.407 -2.252 32.999 1.00 45.12 110 ASP A CA 1
ATOM 811 C C . ASP A 1 110 ? 17.572 -1.210 31.887 1.00 45.12 110 ASP A C 1
ATOM 813 O O . ASP A 1 110 ? 16.974 -1.288 30.809 1.00 45.12 110 ASP A O 1
ATOM 817 N N . ASP A 1 111 ? 18.383 -0.209 32.228 1.00 52.44 111 ASP A N 1
ATOM 818 C CA . ASP A 1 111 ? 19.151 0.637 31.327 1.00 52.44 111 ASP A CA 1
ATOM 819 C C . ASP A 1 111 ? 19.822 -0.205 30.237 1.00 52.44 111 ASP A C 1
ATOM 821 O O . ASP A 1 111 ? 20.671 -1.045 30.534 1.00 52.44 111 ASP A O 1
ATOM 825 N N . LEU A 1 112 ? 19.511 0.073 28.972 1.00 51.00 112 LEU A N 1
ATOM 826 C CA . LEU A 1 112 ? 20.374 -0.288 27.851 1.00 51.00 112 LEU A CA 1
ATOM 827 C C . LEU A 1 112 ? 20.504 0.912 26.910 1.00 51.00 112 LEU A C 1
ATOM 829 O O . LEU A 1 112 ? 19.674 1.140 26.037 1.00 51.00 112 LEU A O 1
ATOM 833 N N . ASP A 1 113 ? 21.544 1.693 27.199 1.00 46.47 113 ASP A N 1
ATOM 834 C CA . ASP A 1 113 ? 22.554 2.198 26.261 1.00 46.47 113 ASP A CA 1
ATOM 835 C C . ASP A 1 113 ? 22.055 2.555 24.848 1.00 46.47 113 ASP A C 1
ATOM 837 O O . ASP A 1 113 ? 22.152 1.786 23.892 1.00 46.47 113 ASP A O 1
ATOM 841 N N . ASP A 1 114 ? 21.545 3.780 24.733 1.00 46.81 114 ASP A N 1
ATOM 842 C CA . ASP A 1 114 ? 21.193 4.442 23.479 1.00 46.81 114 ASP A CA 1
ATOM 843 C C . ASP A 1 114 ? 22.484 4.980 22.826 1.00 46.81 114 ASP A C 1
ATOM 845 O O . ASP A 1 114 ? 22.790 6.175 22.849 1.00 46.81 114 ASP A O 1
ATOM 849 N N . ASN A 1 115 ? 23.304 4.067 22.301 1.00 53.69 115 ASN A N 1
ATOM 850 C CA . ASN A 1 115 ? 24.503 4.392 21.537 1.00 53.69 115 ASN A CA 1
ATOM 851 C C . ASN A 1 115 ? 24.559 3.610 20.223 1.00 53.69 115 ASN A C 1
ATOM 853 O O . ASN A 1 115 ? 24.506 2.384 20.198 1.00 53.69 115 ASN A O 1
ATOM 857 N N . LEU A 1 116 ? 24.817 4.371 19.153 1.00 53.47 116 LEU A N 1
ATOM 858 C CA . LEU A 1 116 ? 25.303 3.935 17.839 1.00 53.47 116 LEU A CA 1
ATOM 859 C C . LEU A 1 116 ? 24.241 3.445 16.844 1.00 53.47 116 LEU A C 1
ATOM 861 O O . LEU A 1 116 ? 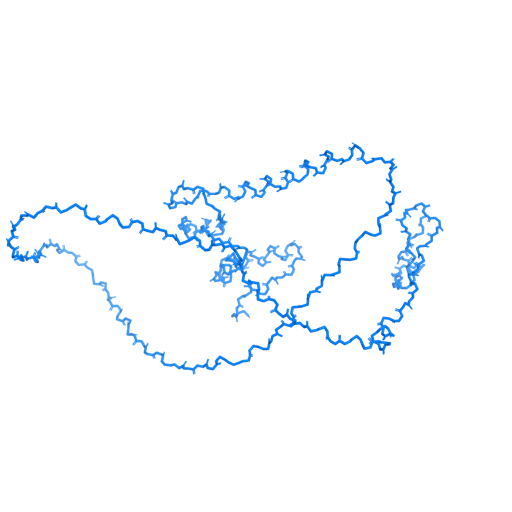24.340 2.354 16.289 1.00 53.47 116 LEU A O 1
ATOM 865 N N . ILE A 1 117 ? 23.308 4.329 16.483 1.00 48.00 117 ILE A N 1
ATOM 866 C CA . ILE A 1 117 ? 22.805 4.340 15.102 1.00 48.00 117 ILE A CA 1
ATOM 867 C C . ILE A 1 117 ? 23.759 5.239 14.297 1.00 48.00 117 ILE A C 1
ATOM 869 O O . ILE A 1 117 ? 23.731 6.459 14.488 1.00 48.00 117 ILE A O 1
ATOM 873 N N . PRO A 1 118 ? 24.646 4.694 13.440 1.00 54.88 118 PRO A N 1
ATOM 874 C CA . PRO A 1 118 ? 25.376 5.523 12.493 1.00 54.88 118 PRO A CA 1
ATOM 875 C C . PRO A 1 118 ? 24.362 6.226 11.577 1.00 54.88 118 PRO A C 1
ATOM 877 O O . PRO A 1 118 ? 23.373 5.604 11.183 1.00 54.88 118 PRO A O 1
ATOM 880 N N . PRO A 1 119 ? 24.569 7.513 11.247 1.00 51.75 119 PRO A N 1
ATOM 881 C CA . PRO A 1 119 ? 23.688 8.234 10.343 1.00 51.75 119 PRO A CA 1
ATOM 882 C C . PRO A 1 119 ? 23.663 7.493 9.008 1.00 51.75 119 PRO A C 1
ATOM 884 O O . PRO A 1 119 ? 24.670 7.418 8.303 1.00 51.75 119 PRO A O 1
ATOM 887 N N . ILE A 1 120 ? 22.514 6.899 8.698 1.00 50.97 120 ILE A N 1
ATOM 888 C CA . ILE A 1 120 ? 22.243 6.311 7.395 1.00 50.97 120 ILE A CA 1
ATOM 889 C C . ILE A 1 120 ? 22.303 7.486 6.427 1.00 50.97 120 ILE A C 1
ATOM 891 O O . ILE A 1 120 ? 21.561 8.455 6.576 1.00 50.97 120 ILE A O 1
ATOM 895 N N . ALA A 1 121 ? 23.276 7.450 5.522 1.00 51.34 121 ALA A N 1
ATOM 896 C CA . ALA A 1 121 ? 23.415 8.441 4.478 1.00 51.34 121 ALA A CA 1
ATOM 897 C C . ALA A 1 121 ? 22.137 8.405 3.634 1.00 51.34 121 ALA A C 1
ATOM 899 O O . ALA A 1 121 ? 21.919 7.457 2.881 1.00 51.34 121 ALA A O 1
ATOM 900 N N . ASP A 1 122 ? 21.288 9.418 3.803 1.00 44.56 122 ASP A N 1
ATOM 901 C CA . ASP A 1 122 ? 20.206 9.723 2.880 1.00 44.56 122 ASP A CA 1
ATOM 902 C C . ASP A 1 122 ? 20.853 10.021 1.523 1.00 44.56 122 ASP A C 1
ATOM 904 O O . ASP A 1 122 ? 21.350 11.120 1.267 1.00 44.56 122 ASP A O 1
ATOM 908 N N . GLY A 1 123 ? 20.926 8.986 0.685 1.00 47.69 123 GLY A N 1
ATOM 909 C CA . GLY A 1 123 ? 21.233 9.101 -0.730 1.00 47.69 123 GLY A CA 1
ATOM 910 C C . GLY A 1 123 ? 20.109 9.876 -1.399 1.00 47.69 123 GLY A C 1
ATOM 911 O O . GLY A 1 123 ? 19.127 9.294 -1.848 1.00 47.69 123 GLY A O 1
ATOM 912 N N . ASP A 1 124 ? 20.256 11.198 -1.400 1.00 48.12 124 ASP A N 1
ATOM 913 C CA . ASP A 1 124 ? 19.543 12.142 -2.254 1.00 48.12 124 ASP A CA 1
ATOM 914 C C . ASP A 1 124 ? 19.916 11.854 -3.714 1.00 48.12 124 ASP A C 1
ATOM 916 O O . ASP A 1 124 ? 20.808 12.476 -4.290 1.00 48.12 124 ASP A O 1
ATOM 920 N N . ASP A 1 125 ? 19.258 10.851 -4.292 1.00 48.91 125 ASP A N 1
ATOM 921 C CA . ASP A 1 125 ? 19.198 10.640 -5.735 1.00 48.91 125 ASP A CA 1
ATOM 922 C C . ASP A 1 125 ? 18.180 11.620 -6.336 1.00 48.91 125 ASP A C 1
ATOM 924 O O . ASP A 1 125 ? 17.106 11.256 -6.812 1.00 48.91 125 ASP A O 1
ATOM 928 N N . SER A 1 126 ? 18.505 12.912 -6.254 1.00 53.03 126 SER A N 1
ATOM 929 C CA . SER A 1 126 ? 17.926 13.937 -7.122 1.00 53.03 126 SER A CA 1
ATOM 930 C C . SER A 1 126 ? 18.716 13.971 -8.426 1.00 53.03 126 SER A C 1
ATOM 932 O O . SER A 1 126 ? 19.422 14.939 -8.718 1.00 53.03 126 SER A O 1
ATOM 934 N N . SER A 1 127 ? 18.586 12.923 -9.239 1.00 44.81 127 SER A N 1
ATOM 935 C CA . SER A 1 127 ? 18.857 13.031 -10.673 1.00 44.81 127 SER A CA 1
ATOM 936 C C . SER A 1 127 ? 17.657 13.707 -11.343 1.00 44.81 127 SER A C 1
ATOM 938 O O . SER A 1 127 ? 16.831 13.088 -12.004 1.00 44.81 127 SER A O 1
ATOM 940 N N . ALA A 1 128 ? 17.529 15.010 -11.096 1.00 48.22 128 ALA A N 1
ATOM 941 C CA . ALA A 1 128 ? 16.755 15.905 -11.942 1.00 48.22 128 ALA A CA 1
ATOM 942 C C . ALA A 1 128 ? 17.685 16.392 -13.063 1.00 48.22 128 ALA A C 1
ATOM 944 O O . ALA A 1 128 ? 18.164 17.524 -13.035 1.00 48.22 128 ALA A O 1
ATOM 945 N N . ASP A 1 129 ? 17.990 15.497 -14.001 1.00 50.19 129 ASP A N 1
ATOM 946 C CA . ASP A 1 129 ? 18.483 15.858 -15.331 1.00 50.19 129 ASP A CA 1
ATOM 947 C C . ASP A 1 129 ? 17.306 15.693 -16.295 1.00 50.19 129 ASP A C 1
ATOM 949 O O . ASP A 1 129 ? 17.208 14.729 -17.047 1.00 50.19 129 ASP A O 1
ATOM 953 N N . ASP A 1 130 ? 16.330 16.591 -16.151 1.00 46.44 130 ASP A N 1
ATOM 954 C CA . ASP A 1 130 ? 15.193 16.692 -17.056 1.00 46.44 130 ASP A CA 1
ATOM 955 C C . ASP A 1 130 ? 15.145 18.100 -17.650 1.00 46.44 130 ASP A C 1
ATOM 957 O O . ASP A 1 130 ? 15.337 19.109 -16.962 1.00 46.44 130 ASP A O 1
ATOM 961 N N . SER A 1 131 ? 14.834 18.124 -18.940 1.00 44.34 131 SER A N 1
ATOM 962 C CA . SER A 1 131 ? 14.667 19.256 -19.849 1.00 44.34 131 SER A CA 1
ATOM 963 C C . SER A 1 131 ? 15.931 19.902 -20.440 1.00 44.34 131 SER A C 1
ATOM 965 O O . SER A 1 131 ? 16.219 21.087 -20.253 1.00 44.34 131 SER A O 1
ATOM 967 N N . GLU A 1 132 ? 16.566 19.194 -21.383 1.00 48.09 132 GLU A N 1
ATOM 968 C CA . GLU A 1 132 ? 16.843 19.869 -22.658 1.00 48.09 132 GLU A CA 1
ATOM 969 C C . GLU A 1 132 ? 15.494 20.239 -23.292 1.00 48.09 132 GLU A C 1
ATOM 971 O O . GLU A 1 132 ? 14.815 19.441 -23.935 1.00 48.09 132 GLU A O 1
ATOM 976 N N . TYR A 1 133 ? 15.092 21.479 -23.023 1.00 47.56 133 TYR A N 1
ATOM 977 C CA . TYR A 1 133 ? 13.951 22.182 -23.589 1.00 47.56 133 TYR A CA 1
ATOM 978 C C . TYR A 1 133 ? 14.131 22.290 -25.111 1.00 47.56 133 TYR A C 1
ATOM 980 O O . TYR A 1 133 ? 14.670 23.268 -25.639 1.00 47.56 133 TYR A O 1
ATOM 988 N N . THR A 1 134 ? 13.733 21.241 -25.829 1.00 47.97 134 THR A N 1
ATOM 989 C CA . THR A 1 134 ? 13.614 21.277 -27.282 1.00 47.97 134 THR A CA 1
ATOM 990 C C . THR A 1 134 ? 12.419 22.159 -27.624 1.00 47.97 134 THR A C 1
ATOM 992 O O . THR A 1 134 ? 11.271 21.866 -27.311 1.00 47.97 134 THR A O 1
ATOM 995 N N . ASN A 1 135 ? 12.718 23.303 -28.238 1.00 50.75 135 ASN A N 1
ATOM 996 C CA . ASN A 1 135 ? 11.747 24.238 -28.791 1.00 50.75 135 ASN A CA 1
ATOM 997 C C . ASN A 1 135 ? 10.978 23.582 -29.949 1.00 50.75 135 ASN A C 1
ATOM 999 O O . ASN A 1 135 ? 11.265 23.865 -31.113 1.00 50.75 135 ASN A O 1
ATOM 1003 N N . ASN A 1 136 ? 9.999 22.731 -29.646 1.00 48.22 136 ASN A N 1
ATOM 1004 C CA . ASN A 1 136 ? 9.029 22.241 -30.621 1.00 48.22 136 ASN A CA 1
ATOM 1005 C C . ASN A 1 136 ? 7.687 22.964 -30.422 1.00 48.22 136 ASN A C 1
ATOM 1007 O O . ASN A 1 136 ? 6.653 22.380 -30.118 1.00 48.22 136 ASN A O 1
ATOM 1011 N N . LEU A 1 137 ? 7.739 24.291 -30.592 1.00 52.31 137 LEU A N 1
ATOM 1012 C CA . LEU A 1 137 ? 6.596 25.204 -30.701 1.00 52.31 137 LEU A CA 1
ATOM 1013 C C . LEU A 1 137 ? 5.836 24.901 -31.999 1.00 52.31 137 LEU A C 1
ATOM 1015 O O . LEU A 1 137 ? 5.971 25.614 -32.997 1.00 52.31 137 LEU A O 1
ATOM 1019 N N . GLY A 1 138 ? 5.098 23.793 -32.008 1.00 50.38 138 GLY A N 1
ATOM 1020 C CA . GLY A 1 138 ? 4.567 23.265 -33.254 1.00 50.38 138 GLY A CA 1
ATOM 1021 C C . GLY A 1 138 ? 3.299 22.431 -33.205 1.00 50.38 138 GLY A C 1
ATOM 1022 O O . GLY A 1 138 ? 2.890 22.071 -34.296 1.00 50.38 138 GLY A O 1
ATOM 1023 N N . ASN A 1 139 ? 2.675 22.114 -32.054 1.00 53.22 139 ASN A N 1
ATOM 1024 C CA . ASN A 1 139 ? 1.262 21.662 -32.011 1.00 53.22 139 ASN A CA 1
ATOM 1025 C C . ASN A 1 139 ? 0.661 21.437 -30.596 1.00 53.22 139 ASN A C 1
ATOM 1027 O O . ASN A 1 139 ? -0.126 20.525 -30.386 1.00 53.22 139 ASN A O 1
ATOM 1031 N N . GLU A 1 140 ? 0.997 22.250 -29.594 1.00 51.91 140 GLU A N 1
ATOM 1032 C CA . GLU A 1 140 ? 0.644 21.981 -28.178 1.00 51.91 140 GLU A CA 1
ATOM 1033 C C . GLU A 1 140 ? -0.782 22.407 -27.753 1.00 51.91 140 GLU A C 1
ATOM 1035 O O . GLU A 1 140 ? -1.082 22.477 -26.564 1.00 51.91 140 GLU A O 1
ATOM 1040 N N . ALA A 1 141 ? -1.674 22.743 -28.690 1.00 55.66 141 ALA A N 1
ATOM 1041 C CA . ALA A 1 141 ? -2.970 23.343 -28.347 1.00 55.66 141 ALA A CA 1
ATOM 1042 C C . ALA A 1 141 ? -4.137 22.347 -28.209 1.00 55.66 141 ALA A C 1
ATOM 1044 O O . ALA A 1 141 ? -5.167 22.738 -27.667 1.00 55.66 141 ALA A O 1
ATOM 1045 N N . GLU A 1 142 ? -4.004 21.093 -28.660 1.00 56.72 142 GLU A N 1
ATOM 1046 C CA . GLU A 1 1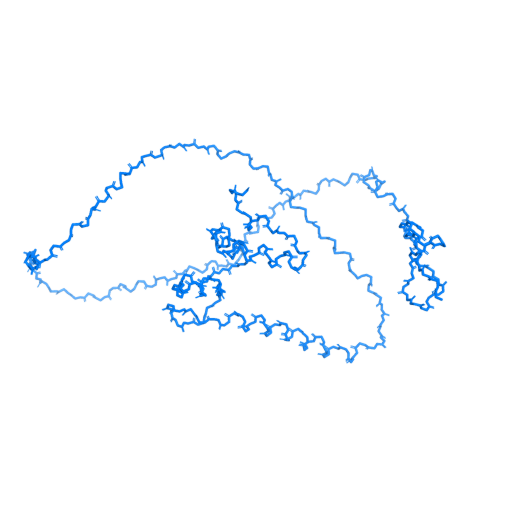42 ? -5.109 20.111 -28.606 1.00 56.72 142 GLU A CA 1
ATOM 1047 C C . GLU A 1 142 ? -4.882 18.917 -27.657 1.00 56.72 142 GLU A C 1
ATOM 1049 O O . GLU A 1 142 ? -5.818 18.165 -27.420 1.00 56.72 142 GLU A O 1
ATOM 1054 N N . GLU A 1 143 ? -3.705 18.763 -27.036 1.00 54.69 143 GLU A N 1
ATOM 1055 C CA . GLU A 1 143 ? -3.426 17.660 -26.084 1.00 54.69 143 GLU A CA 1
ATOM 1056 C C . GLU A 1 143 ? -3.549 18.045 -24.597 1.00 54.69 143 GLU A C 1
ATOM 1058 O O . GLU A 1 143 ? -3.427 17.196 -23.714 1.00 54.69 143 GLU A O 1
ATOM 1063 N N . ALA A 1 144 ? -3.811 19.317 -24.281 1.00 57.56 144 ALA A N 1
ATOM 1064 C CA . ALA A 1 144 ? -3.900 19.767 -22.891 1.00 57.56 144 ALA A CA 1
ATOM 1065 C C . ALA A 1 144 ? -5.154 19.238 -22.160 1.00 57.56 144 ALA A C 1
ATOM 1067 O O . ALA A 1 144 ? -5.066 18.923 -20.971 1.00 57.56 144 ALA A O 1
ATOM 1068 N N . ASP A 1 145 ? -6.287 19.080 -22.855 1.00 58.94 145 ASP A N 1
ATOM 1069 C CA . ASP A 1 145 ? -7.558 18.665 -22.231 1.00 58.94 145 ASP A CA 1
ATOM 1070 C C . ASP A 1 145 ? -7.523 17.207 -21.730 1.00 58.94 145 ASP A C 1
ATOM 1072 O O . ASP A 1 145 ? -7.989 16.915 -20.625 1.00 58.94 145 ASP A O 1
ATOM 1076 N N . ASP A 1 146 ? -6.871 16.297 -22.462 1.00 67.88 146 ASP A N 1
ATOM 1077 C CA . ASP A 1 146 ? -6.796 14.879 -22.074 1.00 67.88 146 ASP A CA 1
ATOM 1078 C C . ASP A 1 146 ? -5.959 14.659 -20.799 1.00 67.88 146 ASP A C 1
ATOM 1080 O O . ASP A 1 146 ? -6.226 13.752 -19.999 1.00 67.88 146 ASP A O 1
ATOM 1084 N N . THR A 1 147 ? -4.962 15.514 -20.550 1.00 77.94 147 THR A N 1
ATOM 1085 C CA . THR A 1 147 ? -4.108 15.394 -19.358 1.00 77.94 147 THR A CA 1
ATOM 1086 C C . THR A 1 147 ? -4.830 15.805 -18.074 1.00 77.94 147 THR A C 1
ATOM 1088 O O . THR A 1 147 ? -4.656 15.165 -17.027 1.00 77.94 147 THR A O 1
ATOM 1091 N N . GLU A 1 148 ? -5.684 16.829 -18.134 1.00 84.94 148 GLU A N 1
ATOM 1092 C CA . GLU A 1 148 ? -6.418 17.310 -16.966 1.00 84.94 148 GLU A CA 1
ATOM 1093 C C . GLU A 1 148 ? -7.561 16.357 -16.591 1.00 84.94 148 GLU A C 1
ATOM 1095 O O . GLU A 1 148 ? -7.747 16.058 -15.404 1.00 84.94 148 GLU A O 1
ATOM 1100 N N . GLU A 1 149 ? -8.253 15.775 -17.574 1.00 84.75 149 GLU A N 1
ATOM 1101 C CA . GLU A 1 149 ? -9.248 14.728 -17.322 1.00 84.75 149 GLU A CA 1
ATOM 1102 C C . GLU A 1 149 ? -8.617 13.472 -16.700 1.00 84.75 149 GLU A C 1
ATOM 1104 O O . GLU A 1 149 ? -9.146 12.918 -15.725 1.00 84.75 149 GLU A O 1
ATOM 1109 N N . ALA A 1 150 ? -7.449 13.043 -17.190 1.00 82.06 150 ALA A N 1
ATOM 1110 C CA . ALA A 1 150 ? -6.710 11.923 -16.607 1.00 82.06 150 ALA A CA 1
ATOM 1111 C C . ALA A 1 150 ? -6.298 12.202 -15.148 1.00 82.06 150 ALA A C 1
ATOM 1113 O O . ALA A 1 150 ? -6.437 11.337 -14.267 1.00 82.06 150 ALA A O 1
ATOM 1114 N N . TYR A 1 151 ? -5.855 13.427 -14.856 1.00 83.50 151 TYR A N 1
ATOM 1115 C CA . TYR A 1 151 ? -5.532 13.847 -13.494 1.00 83.50 151 TYR A CA 1
ATOM 1116 C C . TYR A 1 151 ? -6.774 13.881 -12.587 1.00 83.50 151 TYR A C 1
ATOM 1118 O O . TYR A 1 151 ? -6.757 13.340 -11.477 1.00 83.50 151 TYR A O 1
ATOM 1126 N N . GLN A 1 152 ? -7.892 14.445 -13.049 1.00 87.50 152 GLN A N 1
ATOM 1127 C CA . GLN A 1 152 ? -9.139 14.472 -12.277 1.00 87.50 152 GLN A CA 1
ATOM 1128 C C . GLN A 1 152 ? -9.694 13.063 -12.023 1.00 87.50 152 GLN A C 1
ATOM 1130 O O . GLN A 1 152 ? -10.192 12.768 -10.928 1.00 87.50 152 GLN A O 1
ATOM 1135 N N . LYS A 1 153 ? -9.555 12.150 -12.988 1.00 87.06 153 LYS A N 1
ATOM 1136 C CA . LYS A 1 153 ? -9.960 10.747 -12.841 1.00 87.06 153 LYS A CA 1
ATOM 1137 C C . LYS A 1 153 ? -9.126 10.013 -11.790 1.00 87.06 153 LYS A C 1
ATOM 1139 O O . LYS A 1 153 ? -9.682 9.331 -10.931 1.00 87.06 153 LYS A O 1
ATOM 1144 N N . THR A 1 154 ? -7.805 10.172 -11.799 1.00 77.56 154 THR A N 1
ATOM 1145 C CA . THR A 1 154 ? -6.941 9.551 -10.775 1.00 77.56 154 THR A CA 1
ATOM 1146 C C . THR A 1 154 ? -7.165 10.161 -9.389 1.00 77.56 1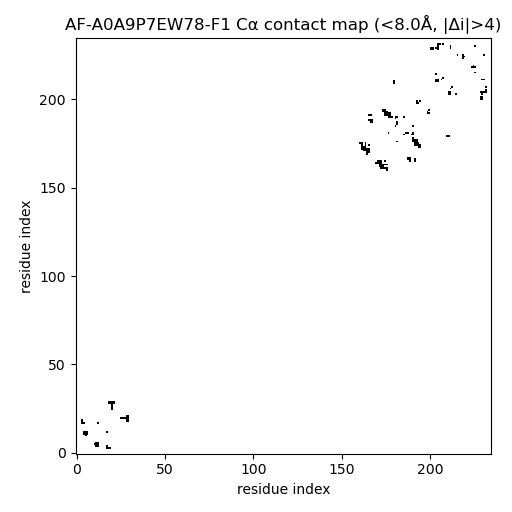54 THR A C 1
ATOM 1148 O O . THR A 1 154 ? -7.212 9.436 -8.391 1.00 77.56 154 THR A O 1
ATOM 1151 N N . LYS A 1 155 ? -7.403 11.475 -9.317 1.00 84.50 155 LYS A N 1
ATOM 1152 C CA . LYS A 1 155 ? -7.731 12.174 -8.070 1.00 84.50 155 LYS A CA 1
ATOM 1153 C C . LYS A 1 155 ? -9.071 11.734 -7.476 1.00 84.50 155 LYS A C 1
ATOM 1155 O O . LYS A 1 155 ? -9.131 11.428 -6.288 1.00 84.50 155 LYS A O 1
ATOM 1160 N N . SER A 1 156 ? -10.123 11.641 -8.290 1.00 82.19 156 SER A N 1
ATOM 1161 C CA . SER A 1 156 ? -11.452 11.209 -7.830 1.00 82.19 156 SER A CA 1
ATOM 1162 C C . SER A 1 156 ? -11.456 9.771 -7.303 1.00 82.19 156 SER A C 1
ATOM 1164 O O . SER A 1 156 ? -12.116 9.500 -6.300 1.00 82.19 156 SER A O 1
ATOM 1166 N N . LEU A 1 157 ? -10.659 8.871 -7.892 1.00 80.06 157 LEU A N 1
ATOM 1167 C CA . LEU A 1 157 ? -10.447 7.521 -7.354 1.00 80.06 157 LEU A CA 1
ATOM 1168 C C . LEU A 1 157 ? -9.783 7.545 -5.968 1.00 80.06 157 LEU A C 1
ATOM 1170 O O . LEU A 1 157 ? -10.177 6.785 -5.085 1.00 80.06 157 LEU A O 1
ATOM 1174 N N . GLY A 1 158 ? -8.814 8.438 -5.755 1.00 76.62 158 GLY A N 1
ATOM 1175 C CA . GLY A 1 158 ? -8.169 8.622 -4.453 1.00 76.62 158 GLY A CA 1
ATOM 1176 C C . GLY A 1 158 ? -9.088 9.242 -3.396 1.00 76.62 158 GLY A C 1
ATOM 1177 O O . GLY A 1 158 ? -9.047 8.830 -2.237 1.00 76.62 158 GLY A O 1
ATOM 1178 N N . ASP A 1 159 ? -9.927 10.206 -3.780 1.00 75.25 159 ASP A N 1
ATOM 1179 C CA . ASP A 1 159 ? -10.841 10.905 -2.867 1.00 75.25 159 ASP A CA 1
ATOM 1180 C C . ASP A 1 159 ? -12.063 10.053 -2.488 1.00 75.25 159 ASP A C 1
ATOM 1182 O O . ASP A 1 159 ? -12.496 10.084 -1.332 1.00 75.25 159 ASP A O 1
ATOM 1186 N N . ALA A 1 160 ? -12.568 9.222 -3.408 1.00 72.38 160 ALA A N 1
ATOM 1187 C CA . ALA A 1 160 ? -13.602 8.229 -3.101 1.00 72.38 160 ALA A CA 1
ATOM 1188 C C . ALA A 1 160 ? -13.139 7.246 -2.012 1.00 72.38 160 ALA A C 1
ATOM 1190 O O . ALA A 1 160 ? -13.934 6.808 -1.178 1.00 72.38 160 ALA A O 1
ATOM 1191 N N . ASP A 1 161 ? -11.837 6.952 -1.971 1.00 69.31 161 ASP A N 1
ATOM 1192 C CA . ASP A 1 161 ? -11.248 6.095 -0.948 1.00 69.31 161 ASP A CA 1
ATOM 1193 C C . ASP A 1 161 ? -11.062 6.799 0.406 1.00 69.31 161 ASP A C 1
ATOM 1195 O O . ASP A 1 161 ? -11.005 6.117 1.432 1.00 69.31 161 ASP A O 1
ATOM 1199 N N . ARG A 1 162 ? -11.027 8.139 0.436 1.00 67.50 162 ARG A N 1
ATOM 1200 C CA . ARG A 1 162 ? -10.832 8.953 1.653 1.00 67.50 162 ARG A CA 1
ATOM 1201 C C . ARG A 1 162 ? -12.118 9.255 2.411 1.00 67.50 162 ARG A C 1
ATOM 1203 O O . ARG A 1 162 ? -12.089 9.375 3.631 1.00 67.50 162 ARG A O 1
ATOM 1210 N N . GLN A 1 163 ? -13.262 9.329 1.731 1.00 67.38 163 GLN A N 1
ATOM 1211 C CA . GLN A 1 163 ? -14.548 9.639 2.372 1.00 67.38 163 GLN A CA 1
ATOM 1212 C C . GLN A 1 163 ? -15.192 8.412 3.032 1.00 67.38 163 GLN A C 1
ATOM 1214 O O . GLN A 1 163 ? -16.313 8.011 2.716 1.00 67.38 163 GLN A O 1
ATOM 1219 N N . ARG A 1 164 ? -14.485 7.796 3.979 1.00 81.44 164 ARG A N 1
ATOM 1220 C CA . ARG A 1 164 ? -15.002 6.661 4.747 1.00 81.44 164 ARG A CA 1
ATOM 1221 C C . ARG A 1 164 ? -15.570 7.164 6.073 1.00 81.44 164 ARG A C 1
ATOM 1223 O O . ARG A 1 164 ? -14.940 7.937 6.787 1.00 81.44 164 ARG A O 1
ATOM 1230 N N . LEU A 1 165 ? -16.787 6.732 6.400 1.00 86.75 165 LEU A N 1
ATOM 1231 C CA . LEU A 1 165 ? -17.412 7.044 7.685 1.00 86.75 165 LEU A CA 1
ATOM 1232 C C . LEU A 1 165 ? -16.725 6.234 8.785 1.00 86.75 165 LEU A C 1
ATOM 1234 O O . LEU A 1 165 ? -16.676 5.002 8.706 1.00 86.75 165 LEU A O 1
ATOM 1238 N N . ASN A 1 166 ? -16.217 6.915 9.812 1.00 85.00 166 ASN A N 1
ATOM 1239 C CA . ASN A 1 166 ? -15.751 6.233 11.011 1.00 85.00 166 ASN A CA 1
ATOM 1240 C C . ASN A 1 166 ? -16.969 5.614 11.725 1.00 85.00 166 ASN A C 1
ATOM 1242 O O . ASN A 1 166 ? -17.944 6.321 11.990 1.00 85.00 166 ASN A O 1
ATOM 1246 N N . PRO A 1 167 ? -16.939 4.309 12.041 1.00 85.62 167 PRO A N 1
ATOM 1247 C CA . PRO A 1 167 ? -18.066 3.622 12.667 1.00 85.62 167 PRO A CA 1
ATOM 1248 C C . PRO A 1 167 ? -18.419 4.138 14.066 1.00 85.62 167 PRO A C 1
ATOM 1250 O O . PRO A 1 167 ? -19.567 3.996 14.479 1.00 85.62 167 PRO A O 1
ATOM 1253 N N . ASP A 1 168 ? -17.461 4.720 14.786 1.00 86.31 168 ASP A N 1
ATOM 1254 C CA . ASP A 1 168 ? -17.665 5.195 16.155 1.00 86.31 168 ASP A CA 1
ATOM 1255 C C . ASP A 1 168 ? -18.250 6.609 16.187 1.00 86.31 168 ASP A C 1
ATOM 1257 O O . ASP A 1 168 ? -19.095 6.919 17.024 1.00 86.31 168 ASP A O 1
ATOM 1261 N N . THR A 1 169 ? -17.796 7.485 15.285 1.00 88.75 169 THR A N 1
ATOM 1262 C CA . THR A 1 169 ? -18.199 8.900 15.271 1.00 88.75 169 THR A CA 1
ATOM 1263 C C . THR A 1 169 ? -19.292 9.203 14.252 1.00 88.75 169 THR A C 1
ATOM 1265 O O . THR A 1 169 ? -19.952 10.234 14.364 1.00 88.75 169 THR A O 1
ATOM 1268 N N . GLY A 1 170 ? -19.473 8.349 13.240 1.00 90.00 170 GLY A N 1
ATOM 1269 C CA . GLY A 1 170 ? -20.368 8.603 12.109 1.00 90.00 170 GLY A CA 1
AT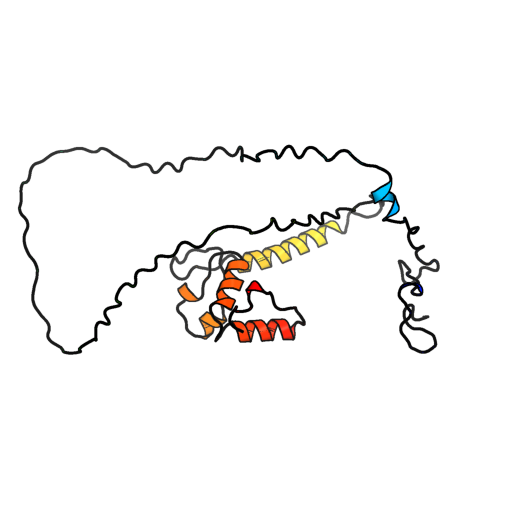OM 1270 C C . GLY A 1 170 ? -19.927 9.773 11.224 1.00 90.00 170 GLY A C 1
ATOM 1271 O O . GLY A 1 170 ? -20.696 10.217 10.376 1.00 90.00 170 GLY A O 1
ATOM 1272 N N . THR A 1 171 ? -18.712 10.294 11.412 1.00 91.31 171 THR A N 1
ATOM 1273 C CA . THR A 1 171 ? -18.165 11.404 10.625 1.00 91.31 171 THR A CA 1
ATOM 1274 C C . THR A 1 171 ? -17.254 10.878 9.518 1.00 91.31 171 THR A C 1
ATOM 1276 O O . THR A 1 171 ? -16.573 9.869 9.727 1.00 91.31 171 THR A O 1
ATOM 1279 N N . PRO A 1 172 ? -17.199 11.545 8.351 1.00 89.69 172 PRO A N 1
ATOM 1280 C CA . PRO A 1 172 ? -16.207 11.224 7.334 1.00 89.69 172 PRO A CA 1
ATOM 1281 C C . PRO A 1 172 ? -14.818 11.541 7.890 1.00 89.69 172 PRO A C 1
ATOM 1283 O O . PRO A 1 172 ? -14.550 12.668 8.310 1.00 89.69 172 PRO A O 1
ATOM 1286 N N . GLU A 1 173 ? -13.953 10.537 7.941 1.00 89.88 173 GLU A N 1
ATOM 1287 C CA . GLU A 1 173 ? -12.579 10.684 8.404 1.00 89.88 173 GLU A CA 1
ATOM 1288 C C . GLU A 1 173 ? -11.629 9.954 7.457 1.00 89.88 173 GLU A C 1
ATOM 1290 O O . GLU A 1 173 ? -11.921 8.848 7.001 1.00 89.88 173 GLU A O 1
ATOM 1295 N N . ASP A 1 174 ? -10.458 10.549 7.222 1.00 88.19 174 ASP A N 1
ATOM 1296 C CA . ASP A 1 174 ? -9.405 9.933 6.419 1.00 88.19 174 ASP A CA 1
ATOM 1297 C C . ASP A 1 174 ? -8.878 8.672 7.122 1.00 88.19 174 ASP A C 1
ATOM 1299 O O . ASP A 1 174 ? -8.156 8.730 8.127 1.00 88.19 174 ASP A O 1
ATOM 1303 N N . GLY A 1 175 ? -9.234 7.507 6.587 1.00 89.56 175 GLY A N 1
ATOM 1304 C CA . GLY A 1 175 ? -8.791 6.223 7.112 1.00 89.56 175 GLY A CA 1
ATOM 1305 C C . GLY A 1 175 ? -9.093 5.056 6.185 1.00 89.56 175 GLY A C 1
ATOM 1306 O O . GLY A 1 175 ? -9.695 5.200 5.125 1.00 89.56 175 GLY A O 1
ATOM 1307 N N . TRP A 1 176 ? -8.652 3.871 6.592 1.00 88.88 176 TRP A N 1
ATOM 1308 C CA . TRP A 1 176 ? -8.672 2.672 5.762 1.00 88.88 176 TRP A CA 1
ATOM 1309 C C . TRP A 1 176 ? -9.410 1.545 6.466 1.00 88.88 176 TRP A C 1
ATOM 1311 O O . TRP A 1 176 ? -9.176 1.272 7.641 1.00 88.88 176 TRP A O 1
ATOM 1321 N N . TRP A 1 177 ? -10.255 0.841 5.716 1.00 91.62 177 TRP A N 1
ATOM 1322 C CA . TRP A 1 177 ? -10.891 -0.386 6.186 1.00 91.62 177 TRP A CA 1
ATOM 1323 C C . TRP A 1 177 ? -10.022 -1.581 5.831 1.00 91.62 177 TRP A C 1
ATOM 1325 O O . TRP A 1 177 ? -9.672 -1.779 4.664 1.00 91.62 177 TRP A O 1
ATOM 1335 N N . CYS A 1 178 ? -9.707 -2.404 6.822 1.00 94.50 178 CYS A N 1
ATOM 1336 C CA . CYS A 1 178 ? -9.147 -3.714 6.573 1.00 94.50 178 CYS A CA 1
ATOM 1337 C C . CYS A 1 178 ? -10.273 -4.722 6.332 1.00 94.50 178 CYS A C 1
ATOM 1339 O O . CYS A 1 178 ? -10.938 -5.166 7.269 1.00 94.50 178 CYS A O 1
ATOM 1341 N N . ASN A 1 179 ? -10.449 -5.121 5.072 1.00 93.88 179 ASN A N 1
ATOM 1342 C CA . ASN A 1 179 ? -11.455 -6.116 4.698 1.00 93.88 179 ASN A CA 1
ATOM 1343 C C . ASN A 1 179 ? -11.207 -7.467 5.381 1.00 93.88 179 ASN A C 1
ATOM 1345 O O . ASN A 1 179 ? -12.156 -8.101 5.799 1.00 93.88 179 ASN A O 1
ATOM 1349 N N . ILE A 1 180 ? -9.947 -7.849 5.624 1.00 95.62 180 ILE A N 1
ATOM 1350 C CA . ILE A 1 180 ? -9.620 -9.102 6.325 1.00 95.62 180 ILE A CA 1
ATOM 1351 C C . ILE A 1 180 ? -10.178 -9.091 7.759 1.00 95.62 180 ILE A C 1
ATOM 1353 O O . ILE A 1 180 ? -10.758 -10.076 8.203 1.00 95.62 180 ILE A O 1
ATOM 1357 N N . CYS A 1 181 ? -10.041 -7.972 8.482 1.00 96.00 181 CYS A N 1
ATOM 1358 C CA . CYS A 1 181 ? -10.636 -7.813 9.814 1.00 96.00 181 CYS A CA 1
ATOM 1359 C C . CYS A 1 181 ? -12.166 -7.838 9.758 1.00 96.00 181 CYS A C 1
ATOM 1361 O O . CYS A 1 181 ? -12.805 -8.485 10.587 1.00 96.00 181 CYS A O 1
ATOM 1363 N N . LYS A 1 182 ? -12.737 -7.152 8.764 1.00 95.06 182 LYS A N 1
ATOM 1364 C CA . LYS A 1 182 ? -14.184 -7.066 8.565 1.00 95.06 182 LYS A CA 1
ATOM 1365 C C . LYS A 1 182 ? -14.797 -8.438 8.269 1.00 95.06 182 LYS A C 1
ATOM 1367 O O . LYS A 1 182 ? -15.786 -8.804 8.894 1.00 95.06 182 LYS A O 1
ATOM 1372 N N . ASP A 1 183 ? -14.180 -9.204 7.375 1.00 94.62 183 ASP A N 1
ATOM 1373 C CA . ASP A 1 183 ? -14.622 -10.543 6.974 1.00 94.62 183 ASP A CA 1
ATOM 1374 C C . ASP A 1 183 ? -14.460 -11.553 8.120 1.00 94.62 183 ASP A C 1
ATOM 1376 O O . ASP A 1 183 ? -15.262 -12.471 8.265 1.00 94.62 183 ASP A O 1
ATOM 1380 N N . ALA A 1 184 ? -13.473 -11.339 8.999 1.00 95.06 184 ALA A N 1
ATOM 1381 C CA . ALA A 1 184 ? -13.317 -12.093 10.242 1.00 95.06 184 ALA A CA 1
ATOM 1382 C C . ALA A 1 184 ? -14.361 -11.735 11.323 1.00 95.06 184 ALA A C 1
ATOM 1384 O O . ALA A 1 184 ? -14.320 -12.297 12.418 1.00 95.06 184 ALA A O 1
ATOM 1385 N N . GLY A 1 185 ? -15.278 -10.799 11.049 1.00 95.56 185 GLY A N 1
ATOM 1386 C CA . GLY A 1 185 ? -16.315 -10.372 11.988 1.00 95.56 185 GLY A CA 1
ATOM 1387 C C . GLY A 1 185 ? -15.788 -9.519 13.143 1.00 95.56 185 GLY A C 1
ATOM 1388 O O . GLY A 1 185 ? -16.443 -9.430 14.183 1.00 95.56 185 GLY A O 1
ATOM 1389 N N . LEU A 1 186 ? -14.609 -8.903 12.994 1.00 94.81 186 LEU A N 1
ATOM 1390 C CA . LEU A 1 186 ? -14.095 -7.999 14.017 1.00 94.81 186 LEU A CA 1
ATOM 1391 C C . LEU A 1 186 ? -14.943 -6.722 14.082 1.00 94.81 186 LEU A C 1
ATOM 1393 O O . LEU A 1 186 ? -15.463 -6.263 13.060 1.00 94.81 186 LEU A O 1
ATOM 1397 N N . PRO A 1 187 ? -15.058 -6.104 15.272 1.00 94.75 187 PRO A N 1
ATOM 1398 C CA . PRO A 1 187 ? -15.777 -4.853 15.426 1.00 94.75 187 PRO A CA 1
ATOM 1399 C C . PRO A 1 187 ? -15.275 -3.788 14.455 1.00 94.75 187 PRO A C 1
ATOM 1401 O O . PRO A 1 187 ? -14.089 -3.714 14.121 1.00 94.75 187 PRO A O 1
ATOM 1404 N N . ALA A 1 188 ? -16.190 -2.918 14.046 1.00 92.69 188 ALA A N 1
ATOM 1405 C CA . ALA A 1 188 ? -15.922 -1.892 13.057 1.00 92.69 188 ALA A CA 1
ATOM 1406 C C . ALA A 1 188 ? -14.734 -0.984 13.454 1.00 92.69 188 ALA A C 1
ATOM 1408 O O . ALA A 1 188 ? -13.848 -0.746 12.637 1.00 92.69 188 ALA A O 1
ATOM 1409 N N . HIS A 1 189 ? -14.637 -0.594 14.730 1.00 90.75 189 HIS A N 1
ATOM 1410 C CA . HIS A 1 189 ? -13.526 0.203 15.274 1.00 90.75 189 HIS A CA 1
ATOM 1411 C C . HIS A 1 189 ? -12.158 -0.498 15.231 1.00 90.75 189 HIS A C 1
ATOM 1413 O O . HIS A 1 189 ? -11.128 0.166 15.217 1.00 90.75 189 HIS A O 1
ATOM 1419 N N . GLN A 1 190 ? -12.122 -1.836 15.206 1.00 91.38 190 GLN A N 1
ATOM 1420 C CA . GLN A 1 190 ? -10.878 -2.609 15.061 1.00 91.38 190 GLN A CA 1
ATOM 1421 C C . GLN A 1 190 ? -10.520 -2.864 13.599 1.00 91.38 190 GLN A C 1
ATOM 1423 O O . GLN A 1 190 ? -9.401 -3.268 13.298 1.00 91.38 190 GLN A O 1
ATOM 1428 N N . SER A 1 191 ? -11.477 -2.663 12.694 1.00 94.44 191 SER A N 1
ATOM 1429 C CA . SER A 1 191 ? -11.302 -2.865 11.258 1.00 94.44 191 SER A CA 1
ATOM 1430 C C . SER A 1 191 ? -10.992 -1.561 10.520 1.00 94.44 191 SER A C 1
ATOM 1432 O O . SER A 1 191 ? -10.607 -1.614 9.353 1.00 94.44 191 SER A O 1
ATOM 1434 N N . PHE A 1 192 ? -11.149 -0.408 11.174 1.00 94.06 192 PHE A N 1
ATOM 1435 C CA . PHE A 1 192 ? -10.868 0.916 10.628 1.00 94.06 192 PHE A CA 1
ATOM 1436 C C . PHE A 1 192 ? -9.582 1.499 11.226 1.00 94.06 192 PHE A C 1
ATOM 1438 O O . PHE A 1 192 ? -9.422 1.569 12.442 1.00 94.06 192 PHE A O 1
ATOM 1445 N N . PHE A 1 193 ? -8.668 1.950 10.367 1.00 92.00 193 PHE A N 1
ATOM 1446 C CA . PHE A 1 193 ? -7.363 2.476 10.766 1.00 92.00 193 PHE A CA 1
ATOM 1447 C C . PHE A 1 193 ? -7.179 3.905 10.279 1.00 92.00 193 PHE A C 1
ATOM 1449 O O . PHE A 1 193 ? -7.322 4.189 9.090 1.00 92.00 193 PHE A O 1
ATOM 1456 N N . LYS A 1 194 ? -6.770 4.786 11.192 1.00 91.81 194 LYS A N 1
ATOM 1457 C CA . LYS A 1 194 ? -6.311 6.139 10.869 1.00 91.81 194 LYS A CA 1
ATOM 1458 C C . LYS A 1 194 ? -4.803 6.125 10.641 1.00 91.81 194 LYS A C 1
ATOM 1460 O O . LYS A 1 194 ? -4.065 5.531 11.429 1.00 91.81 194 LYS A O 1
ATOM 1465 N N . GLY A 1 195 ? -4.337 6.797 9.594 1.00 88.62 195 GLY A N 1
ATOM 1466 C CA . GLY A 1 195 ? -2.909 6.985 9.335 1.00 88.62 195 GLY A CA 1
ATOM 1467 C C . GLY A 1 195 ? -2.478 6.665 7.908 1.00 88.62 195 GLY A C 1
ATOM 1468 O O . GLY A 1 195 ? -3.295 6.468 7.009 1.00 88.62 195 GLY A O 1
ATOM 1469 N N . SER A 1 196 ? -1.161 6.650 7.711 1.00 90.19 196 SER A N 1
ATOM 1470 C CA . SER A 1 196 ? -0.532 6.424 6.412 1.00 90.19 196 SER A CA 1
ATOM 1471 C C . SER A 1 196 ? -0.374 4.931 6.093 1.00 90.19 196 SER A C 1
ATOM 1473 O O . SER A 1 196 ? -0.707 4.045 6.887 1.00 90.19 196 SER A O 1
ATOM 1475 N N . ILE A 1 197 ? 0.204 4.645 4.923 1.00 89.12 197 ILE A N 1
ATOM 1476 C CA . ILE A 1 197 ? 0.579 3.292 4.483 1.00 89.12 197 ILE A CA 1
ATOM 1477 C C . ILE A 1 197 ? 1.447 2.577 5.533 1.00 89.12 197 ILE A C 1
ATOM 1479 O O . ILE A 1 197 ? 1.307 1.367 5.717 1.00 89.12 197 ILE A O 1
ATOM 1483 N N . SER A 1 198 ? 2.287 3.302 6.275 1.00 91.25 198 SER A N 1
ATOM 1484 C CA . SER A 1 198 ? 3.114 2.727 7.342 1.00 91.25 198 SER A CA 1
ATOM 1485 C C . SER A 1 198 ? 2.263 2.107 8.452 1.00 91.25 198 SER A C 1
ATOM 1487 O O . SER A 1 198 ? 2.521 0.978 8.857 1.00 91.25 198 SER A O 1
ATOM 1489 N N . THR A 1 199 ? 1.184 2.776 8.879 1.00 92.81 199 THR A N 1
ATOM 1490 C CA . THR A 1 199 ? 0.243 2.223 9.870 1.00 92.81 199 THR A CA 1
ATOM 1491 C C . THR A 1 199 ? -0.386 0.925 9.370 1.00 92.81 199 THR A C 1
ATOM 1493 O O . THR A 1 199 ? -0.523 -0.036 10.128 1.00 92.81 199 THR A O 1
ATOM 1496 N N . ARG A 1 200 ? -0.716 0.863 8.074 1.00 91.56 200 ARG A N 1
ATOM 1497 C CA . ARG A 1 200 ? -1.270 -0.340 7.443 1.00 91.56 200 ARG A CA 1
ATOM 1498 C C . ARG A 1 200 ? -0.262 -1.491 7.411 1.00 91.56 200 ARG A C 1
ATOM 1500 O O . ARG A 1 200 ? -0.643 -2.623 7.696 1.00 91.56 200 ARG A O 1
ATOM 1507 N N . ARG A 1 201 ? 1.010 -1.218 7.107 1.00 93.00 201 ARG A N 1
ATOM 1508 C CA . ARG A 1 201 ? 2.081 -2.232 7.149 1.00 93.00 201 ARG A CA 1
ATOM 1509 C C . ARG A 1 201 ? 2.270 -2.776 8.564 1.00 93.00 201 ARG A C 1
ATOM 1511 O O . ARG A 1 201 ? 2.258 -3.989 8.749 1.00 93.00 201 ARG A O 1
ATOM 1518 N N . THR A 1 202 ? 2.306 -1.896 9.564 1.00 93.88 202 THR A N 1
ATOM 1519 C CA . THR A 1 202 ? 2.384 -2.290 10.979 1.00 93.88 202 THR A CA 1
ATOM 1520 C C . THR A 1 202 ? 1.172 -3.111 11.426 1.00 93.88 202 THR A C 1
ATOM 1522 O O . THR A 1 202 ? 1.293 -4.025 12.237 1.00 93.88 202 THR A O 1
ATOM 1525 N N . HIS A 1 203 ? -0.021 -2.818 10.903 1.00 94.88 203 HIS A N 1
ATOM 1526 C CA . HIS A 1 203 ? -1.210 -3.631 11.171 1.00 94.88 203 HIS A CA 1
ATOM 1527 C C . HIS A 1 203 ? -1.074 -5.056 10.614 1.00 94.88 203 HIS A C 1
ATOM 1529 O O . HIS A 1 203 ? -1.407 -6.020 11.306 1.00 94.88 203 HIS A O 1
ATOM 1535 N N . ILE A 1 204 ? -0.537 -5.202 9.399 1.00 95.19 204 ILE A N 1
ATOM 1536 C CA . ILE A 1 204 ? -0.277 -6.512 8.782 1.00 95.19 204 ILE A CA 1
ATOM 1537 C C . ILE A 1 204 ? 0.754 -7.298 9.604 1.00 95.19 204 ILE A C 1
ATOM 1539 O O . ILE A 1 204 ? 0.493 -8.454 9.943 1.00 95.19 204 ILE A O 1
ATOM 1543 N N . SER A 1 205 ? 1.871 -6.669 9.990 1.00 93.88 205 SER A N 1
ATOM 1544 C CA . SER A 1 205 ? 2.939 -7.331 10.756 1.00 93.88 205 SER A CA 1
ATOM 1545 C C . SER A 1 205 ? 2.531 -7.696 12.187 1.00 93.88 205 SER A C 1
ATOM 1547 O O . SER A 1 205 ? 3.070 -8.634 12.764 1.00 93.88 205 SER A O 1
ATOM 1549 N N . ARG A 1 206 ? 1.532 -7.024 12.772 1.00 93.62 206 ARG A N 1
ATOM 1550 C CA . ARG A 1 206 ? 0.963 -7.416 14.076 1.00 93.62 206 ARG A CA 1
ATOM 1551 C C . ARG A 1 206 ? -0.003 -8.598 13.988 1.00 93.62 206 ARG A C 1
ATOM 1553 O O . ARG A 1 206 ? -0.180 -9.310 14.973 1.00 93.62 206 ARG A O 1
ATOM 1560 N N . ASN A 1 207 ? -0.624 -8.831 12.831 1.00 94.00 207 ASN A N 1
ATOM 1561 C CA . ASN A 1 207 ? -1.695 -9.818 12.663 1.00 94.00 207 ASN A CA 1
ATOM 1562 C C . ASN A 1 207 ? -1.267 -11.003 11.788 1.00 94.00 207 ASN A C 1
ATOM 1564 O O . ASN A 1 207 ? -1.862 -11.305 10.751 1.00 94.00 207 ASN A O 1
ATOM 1568 N N . LEU A 1 208 ? -0.246 -11.719 12.255 1.00 92.81 208 LEU A N 1
ATOM 1569 C CA . LEU A 1 208 ? 0.458 -12.767 11.505 1.00 92.81 208 LEU A CA 1
ATOM 1570 C C . LEU A 1 208 ? -0.411 -13.917 11.027 1.00 92.81 208 LEU A C 1
ATOM 1572 O O . LEU A 1 208 ? -0.190 -14.457 9.952 1.00 92.81 208 LEU A O 1
ATOM 1576 N N . LYS A 1 209 ? -1.407 -14.295 11.824 1.00 93.12 209 LYS A N 1
ATOM 1577 C CA . LYS A 1 209 ? -2.215 -15.485 11.547 1.00 93.12 209 LYS A CA 1
ATOM 1578 C C . LYS A 1 209 ? -3.216 -15.274 10.413 1.00 93.12 209 LYS A C 1
ATOM 1580 O O . LYS A 1 209 ? -3.572 -16.235 9.748 1.00 93.12 209 LYS A O 1
ATOM 1585 N N . CYS A 1 210 ? -3.677 -14.041 10.203 1.00 94.50 210 CYS A N 1
ATOM 1586 C CA . CYS A 1 210 ? -4.756 -13.747 9.258 1.00 94.50 210 CYS A CA 1
ATOM 1587 C C . CYS A 1 210 ? -4.371 -12.746 8.164 1.00 94.50 210 CYS A C 1
ATOM 1589 O O . CYS A 1 210 ? -4.852 -12.876 7.045 1.00 94.50 210 CYS A O 1
ATOM 1591 N N . HIS A 1 211 ? -3.499 -11.771 8.438 1.00 95.31 211 HIS A N 1
ATOM 1592 C CA . HIS A 1 211 ? -3.174 -10.724 7.462 1.00 95.31 211 HIS A CA 1
ATOM 1593 C C . HIS A 1 211 ? -1.971 -11.082 6.605 1.00 95.31 211 HIS A C 1
ATOM 1595 O O . HIS A 1 211 ? -2.021 -10.926 5.386 1.00 95.31 211 HIS A O 1
ATOM 1601 N N . PHE A 1 212 ? -0.901 -11.569 7.232 1.00 95.56 212 PHE A N 1
ATOM 1602 C CA . PHE A 1 212 ? 0.346 -11.847 6.529 1.00 95.56 212 PHE A CA 1
ATOM 1603 C C . PHE A 1 212 ? 0.199 -12.881 5.393 1.00 95.56 212 PHE A C 1
ATOM 1605 O O . PHE A 1 212 ? 0.698 -12.598 4.307 1.00 95.56 212 PHE A O 1
ATOM 1612 N N . PRO A 1 213 ? -0.542 -14.004 5.539 1.00 96.19 213 PRO A N 1
ATOM 1613 C CA . PRO A 1 213 ? -0.718 -14.966 4.447 1.00 96.19 213 PRO A CA 1
ATOM 1614 C C . PRO A 1 213 ? -1.425 -14.362 3.230 1.00 96.19 213 PRO A C 1
ATOM 1616 O O . PRO A 1 213 ? -1.020 -14.592 2.094 1.00 96.19 213 PRO A O 1
ATOM 1619 N N . VAL A 1 214 ? -2.453 -13.537 3.465 1.00 96.50 214 VAL A N 1
ATOM 1620 C CA . VAL A 1 214 ? -3.196 -12.854 2.396 1.00 96.50 214 VAL A CA 1
ATOM 1621 C C . VAL A 1 214 ? -2.325 -11.794 1.725 1.00 96.50 214 VAL A C 1
ATOM 1623 O O . VAL A 1 214 ? -2.352 -11.660 0.505 1.00 96.50 214 VAL A O 1
ATOM 1626 N N . TYR A 1 215 ? -1.544 -11.044 2.507 1.00 95.62 215 TYR A N 1
ATOM 1627 C CA . TYR A 1 215 ? -0.596 -10.064 1.980 1.00 95.62 215 TYR A CA 1
ATOM 1628 C C . TYR A 1 215 ? 0.467 -10.737 1.104 1.00 95.62 215 TYR A C 1
ATOM 1630 O O . TYR A 1 215 ? 0.636 -10.342 -0.047 1.00 95.62 215 TYR A O 1
ATOM 1638 N N . LYS A 1 216 ? 1.100 -11.800 1.612 1.00 96.81 216 LYS A N 1
ATOM 1639 C CA . LYS A 1 216 ? 2.107 -12.582 0.893 1.00 96.81 216 LYS A CA 1
ATOM 1640 C C . LYS A 1 216 ? 1.562 -13.147 -0.417 1.00 96.81 216 LYS A C 1
ATOM 1642 O O . LYS A 1 216 ? 2.141 -12.881 -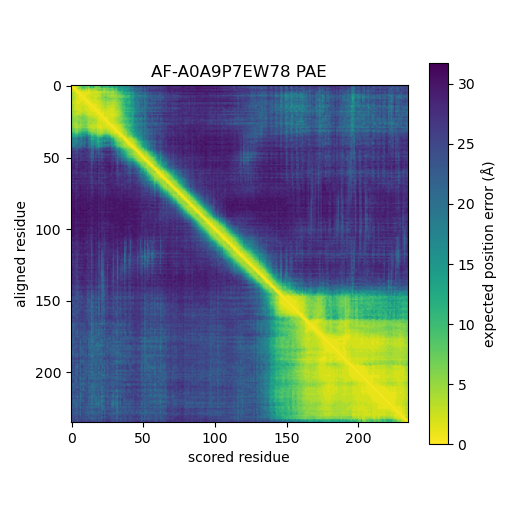1.461 1.00 96.81 216 LYS A O 1
ATOM 1647 N N . SER A 1 217 ? 0.405 -13.810 -0.377 1.00 97.44 217 SER A N 1
ATOM 1648 C CA . SER A 1 217 ? -0.228 -14.373 -1.575 1.00 97.44 217 SER A CA 1
ATOM 1649 C C . SER A 1 217 ? -0.539 -13.312 -2.639 1.00 97.44 217 SER A C 1
ATOM 1651 O O . SER A 1 217 ? -0.386 -13.580 -3.827 1.00 97.44 217 SER A O 1
ATOM 1653 N N . ARG A 1 218 ? -0.945 -12.097 -2.241 1.00 96.12 218 ARG A N 1
ATOM 1654 C CA . ARG A 1 218 ? -1.199 -10.997 -3.188 1.00 96.12 218 ARG A CA 1
ATOM 1655 C C . ARG A 1 218 ? 0.080 -10.422 -3.787 1.00 96.12 218 ARG A C 1
ATOM 1657 O O . ARG A 1 218 ? 0.079 -10.123 -4.973 1.00 96.12 218 ARG A O 1
ATOM 1664 N N . CYS A 1 219 ? 1.136 -10.268 -2.990 1.00 96.38 219 CYS A N 1
ATOM 1665 C CA . CYS A 1 219 ? 2.441 -9.837 -3.490 1.00 96.38 219 CYS A CA 1
ATOM 1666 C C . CYS A 1 219 ? 3.013 -10.855 -4.485 1.00 96.38 219 CYS A C 1
ATOM 1668 O O . CYS A 1 219 ? 3.402 -10.466 -5.579 1.00 96.38 219 CYS A O 1
ATOM 1670 N N . GLU A 1 220 ? 2.968 -12.148 -4.151 1.00 97.69 220 GLU A N 1
ATOM 1671 C CA . GLU A 1 220 ? 3.414 -13.237 -5.032 1.00 97.69 220 GLU A CA 1
ATOM 1672 C C . GLU A 1 220 ? 2.601 -13.297 -6.331 1.00 97.69 220 GLU A C 1
ATOM 1674 O O . GLU A 1 220 ? 3.170 -13.429 -7.408 1.00 97.69 220 GLU A O 1
ATOM 1679 N N . ALA A 1 221 ? 1.275 -13.132 -6.260 1.00 97.75 221 ALA A N 1
ATOM 1680 C CA . ALA A 1 221 ? 0.417 -13.125 -7.447 1.00 97.75 221 ALA A CA 1
ATOM 1681 C C . ALA A 1 221 ? 0.688 -11.948 -8.403 1.00 97.75 221 ALA A C 1
ATOM 1683 O O . ALA A 1 221 ? 0.310 -12.015 -9.570 1.00 97.75 221 ALA A O 1
ATOM 1684 N N . GLN A 1 222 ? 1.293 -10.867 -7.907 1.00 97.19 222 GLN A N 1
ATOM 1685 C CA . GLN A 1 222 ? 1.636 -9.677 -8.687 1.00 97.19 222 GLN A CA 1
ATOM 1686 C C . GLN A 1 222 ? 3.128 -9.598 -9.034 1.00 97.19 222 GLN A C 1
ATOM 1688 O O . GLN A 1 222 ? 3.537 -8.608 -9.630 1.00 97.19 222 GLN A O 1
ATOM 1693 N N . ASP A 1 223 ? 3.923 -10.600 -8.648 1.00 96.25 223 ASP A N 1
ATOM 1694 C CA . ASP A 1 223 ? 5.387 -10.596 -8.768 1.00 96.25 223 ASP A CA 1
ATOM 1695 C C . ASP A 1 223 ? 6.048 -9.363 -8.111 1.00 96.25 223 ASP A C 1
ATOM 1697 O O . ASP A 1 223 ? 7.018 -8.786 -8.598 1.00 96.25 223 ASP A O 1
ATOM 1701 N N . ILE A 1 224 ? 5.487 -8.915 -6.980 1.00 96.50 224 ILE A N 1
ATOM 1702 C CA . ILE A 1 224 ? 5.993 -7.772 -6.212 1.00 96.50 224 ILE A CA 1
ATOM 1703 C C . ILE A 1 224 ? 6.786 -8.286 -5.011 1.00 96.50 224 ILE A C 1
ATOM 1705 O O . ILE A 1 224 ? 6.273 -9.057 -4.195 1.00 96.50 224 ILE A O 1
ATOM 1709 N N . ALA A 1 225 ? 8.014 -7.789 -4.847 1.00 97.06 225 ALA A N 1
ATOM 1710 C CA . ALA A 1 225 ? 8.839 -8.079 -3.679 1.00 97.06 225 ALA A CA 1
ATOM 1711 C C . ALA A 1 225 ? 8.132 -7.682 -2.367 1.00 97.06 225 ALA A C 1
ATOM 1713 O O . ALA A 1 225 ? 7.561 -6.594 -2.229 1.00 97.06 225 ALA A O 1
ATOM 1714 N N . LEU A 1 226 ? 8.176 -8.577 -1.377 1.00 96.31 226 LEU A N 1
ATOM 1715 C CA . LEU A 1 226 ? 7.592 -8.347 -0.056 1.00 96.31 226 LEU A CA 1
ATOM 1716 C C . LEU A 1 226 ? 8.287 -7.178 0.650 1.00 96.31 226 LEU A C 1
ATOM 1718 O O . LEU A 1 226 ? 9.511 -7.098 0.689 1.00 96.31 226 LEU A O 1
ATOM 1722 N N . ASN A 1 227 ? 7.506 -6.290 1.265 1.00 94.31 227 ASN A N 1
ATOM 1723 C CA . ASN A 1 227 ? 8.071 -5.185 2.032 1.00 94.31 227 ASN A CA 1
ATOM 1724 C C . ASN A 1 227 ? 8.597 -5.672 3.390 1.00 94.31 227 ASN A C 1
ATOM 1726 O O . ASN A 1 227 ? 7.823 -6.221 4.174 1.00 94.31 227 ASN A O 1
ATOM 1730 N N . GLU A 1 228 ? 9.861 -5.384 3.705 1.00 93.62 228 GLU A N 1
ATOM 1731 C CA . GLU A 1 228 ? 10.533 -5.822 4.940 1.00 93.62 228 GLU A CA 1
ATOM 1732 C C . GLU A 1 228 ? 9.781 -5.433 6.222 1.00 93.62 228 GLU A C 1
ATOM 1734 O O . GLU A 1 228 ? 9.675 -6.232 7.145 1.00 93.62 228 GLU A O 1
ATOM 1739 N N . HIS A 1 229 ? 9.151 -4.253 6.270 1.00 89.38 229 HIS A N 1
ATOM 1740 C CA . HIS A 1 229 ? 8.397 -3.809 7.452 1.00 89.38 229 HIS A CA 1
ATOM 1741 C C . HIS A 1 229 ? 7.056 -4.528 7.650 1.00 89.38 229 HIS A C 1
ATOM 1743 O O . HIS A 1 229 ? 6.454 -4.441 8.724 1.00 89.38 229 HIS A O 1
ATOM 1749 N N . ALA A 1 230 ? 6.547 -5.188 6.610 1.00 91.19 230 ALA A N 1
ATOM 1750 C CA . ALA A 1 230 ? 5.366 -6.037 6.709 1.00 91.19 230 ALA A CA 1
ATOM 1751 C C . ALA A 1 230 ? 5.731 -7.484 7.084 1.00 91.19 230 ALA A C 1
ATOM 1753 O O . ALA A 1 230 ? 4.836 -8.245 7.464 1.00 91.19 230 ALA A O 1
ATOM 1754 N N . ILE A 1 231 ? 7.016 -7.854 6.994 1.00 91.50 231 ILE A N 1
ATOM 1755 C CA . ILE A 1 231 ? 7.516 -9.168 7.388 1.00 91.50 231 ILE A CA 1
ATOM 1756 C C . ILE A 1 231 ? 7.655 -9.203 8.918 1.00 91.50 231 ILE A C 1
ATOM 1758 O O . ILE A 1 231 ? 8.165 -8.261 9.526 1.00 91.50 231 ILE A O 1
ATOM 1762 N N . PRO A 1 232 ? 7.177 -10.259 9.584 1.00 86.69 232 PRO A N 1
ATOM 1763 C CA . PRO A 1 232 ? 7.287 -10.378 11.030 1.00 86.69 232 PRO A CA 1
ATOM 1764 C C . PRO A 1 232 ? 8.727 -10.686 11.413 1.00 86.69 232 PRO A C 1
ATOM 1766 O O . PRO A 1 232 ? 9.345 -11.542 10.794 1.00 86.69 232 PRO A O 1
ATOM 1769 N N . ALA A 1 233 ? 9.218 -10.111 12.509 1.00 85.25 233 ALA A N 1
ATOM 1770 C CA . ALA A 1 233 ? 10.554 -10.427 13.023 1.00 85.25 233 ALA A CA 1
ATOM 1771 C C . ALA A 1 233 ? 10.719 -11.889 13.502 1.00 85.25 233 ALA A C 1
ATOM 1773 O O . ALA A 1 233 ? 11.817 -12.296 13.860 1.00 85.25 233 ALA A O 1
ATOM 1774 N N . SER A 1 234 ? 9.630 -12.661 13.576 1.00 78.81 234 SER A N 1
ATOM 1775 C CA . SER A 1 234 ? 9.604 -14.024 14.115 1.00 78.81 234 SER A CA 1
ATOM 1776 C C . SER A 1 234 ? 9.411 -15.119 13.057 1.00 78.81 234 SER A C 1
ATOM 1778 O O . SER A 1 234 ? 9.051 -16.235 13.434 1.00 78.81 234 SER A O 1
ATOM 1780 N N . VAL A 1 235 ? 9.526 -14.794 11.764 1.00 60.44 235 VAL A N 1
ATOM 1781 C CA . VAL A 1 235 ? 9.499 -15.765 10.650 1.00 60.44 235 VAL A CA 1
ATOM 1782 C C . VAL A 1 235 ? 10.928 -16.071 10.240 1.00 60.44 235 VAL A C 1
ATOM 1784 O O . VAL A 1 235 ? 11.217 -17.273 10.065 1.00 60.44 235 VAL A O 1
#

Foldseek 3Di:
DPDQQADPVRDGDDPVSRFDDPDPPDPDTDDPDPPPVPVVVVPPDPDPPPPPPVPPPPPPPPPDPPPPPPDDDDDDDDDDDDDDDDDDDDDDDDDDDDDDDPPPDDDDDDDDDPDDPDPDPPPPPPPPPDDPPDPCPDDPPPPPVVVVVVVVVVVVVVVVQQQDQQPVPRHRGGWHFQVQCVVVVHDSNLRIDDDDVLSVLQVLLVPPPGRVVVLVVVCVVVVHDDDPSSHHPVD

Organism: NCBI:txid1912936

Secondary structure (DSSP, 8-state):
---TTB-TTSSBPPTTTPPP-SSTT-SSPPPPPP---HHHHHHS----------------S----------------------------------------------------------------------------SSTTSSHHHHHHHHHHHHHHHHHHH-EEPTTT-SEES-EE-HHHHHTT--HHHHEE-S-HHHHHHHHHH-TTTTHHHHHHHHHHTTPPPPGGGS-TT-

pLDDT: mean 71.5, std 19.12, range [39.78, 97.75]